Protein AF-0000000076240880 (afdb_homodimer)

Structure (mmCIF, N/CA/C/O backbone):
data_AF-0000000076240880-model_v1
#
loop_
_entity.id
_entity.type
_entity.pdbx_description
1 polymer 'L-dopachrome isomerase'
#
loop_
_atom_site.group_PDB
_atom_site.id
_atom_site.type_symbol
_atom_site.label_atom_id
_atom_site.label_alt_id
_atom_site.label_comp_id
_atom_site.label_asym_id
_atom_site.label_entity_id
_atom_site.label_seq_id
_atom_site.pdbx_PDB_ins_code
_atom_site.Cartn_x
_atom_site.Cartn_y
_atom_site.Cartn_z
_atom_site.occupancy
_atom_site.B_iso_or_equiv
_atom_site.auth_seq_id
_atom_site.auth_comp_id
_atom_site.auth_asym_id
_atom_site.auth_atom_id
_atom_site.pdbx_PDB_model_num
ATOM 1 N N . MET A 1 1 ? -0.9 3.311 -10.828 1 77.75 1 MET A N 1
ATOM 2 C CA . MET A 1 1 ? -2.039 2.521 -10.375 1 77.75 1 MET A CA 1
ATOM 3 C C . MET A 1 1 ? -2.732 1.835 -11.547 1 77.75 1 MET A C 1
ATOM 5 O O . MET A 1 1 ? -2.754 2.367 -12.656 1 77.75 1 MET A O 1
ATOM 9 N N . PRO A 1 2 ? -2.955 0.431 -11.367 1 95.19 2 PRO A N 1
ATOM 10 C CA . PRO A 1 2 ? -3.373 -0.423 -10.258 1 95.19 2 PRO A CA 1
ATOM 11 C C . PRO A 1 2 ? -2.191 -1.038 -9.508 1 95.19 2 PRO A C 1
ATOM 13 O O . PRO A 1 2 ? -1.107 -1.189 -10.078 1 95.19 2 PRO A O 1
ATOM 16 N N . HIS A 1 3 ? -2.373 -1.376 -8.234 1 97.56 3 HIS A N 1
ATOM 17 C CA . HIS A 1 3 ? -1.411 -2.064 -7.383 1 97.56 3 HIS A CA 1
ATOM 18 C C . HIS A 1 3 ? -1.987 -3.369 -6.848 1 97.56 3 HIS A C 1
ATOM 20 O O . HIS A 1 3 ? -2.98 -3.361 -6.113 1 97.56 3 HIS A O 1
ATOM 26 N N . LEU A 1 4 ? -1.378 -4.488 -7.234 1 98.69 4 LEU A N 1
ATOM 27 C CA . LEU A 1 4 ? -1.711 -5.805 -6.691 1 98.69 4 LEU A CA 1
ATOM 28 C C . LEU A 1 4 ? -0.771 -6.176 -5.551 1 98.69 4 LEU A C 1
ATOM 30 O O . LEU A 1 4 ? 0.393 -6.508 -5.785 1 98.69 4 LEU A O 1
ATOM 34 N N . ARG A 1 5 ? -1.307 -6.266 -4.344 1 98.81 5 ARG A N 1
ATOM 35 C CA . ARG A 1 5 ? -0.513 -6.633 -3.178 1 98.81 5 ARG A CA 1
ATOM 36 C C . ARG A 1 5 ? -0.983 -7.961 -2.592 1 98.81 5 ARG A C 1
ATOM 38 O O . ARG A 1 5 ? -2.146 -8.094 -2.207 1 98.81 5 ARG A O 1
ATOM 45 N N . ILE A 1 6 ? -0.068 -8.914 -2.43 1 98.94 6 ILE A N 1
ATOM 46 C CA . ILE A 1 6 ? -0.403 -10.242 -1.923 1 98.94 6 ILE A CA 1
ATOM 47 C C . ILE A 1 6 ? 0.306 -10.484 -0.591 1 98.94 6 ILE A C 1
ATOM 49 O O . ILE A 1 6 ? 1.521 -10.297 -0.487 1 98.94 6 ILE A O 1
ATOM 53 N N . HIS A 1 7 ? -0.45 -10.781 0.412 1 98.88 7 HIS A N 1
ATOM 54 C CA . HIS A 1 7 ? 0.032 -11.328 1.674 1 98.88 7 HIS A CA 1
ATOM 55 C C . HIS A 1 7 ? -0.278 -12.82 1.782 1 98.88 7 HIS A C 1
ATOM 57 O O . HIS A 1 7 ? -1.408 -13.242 1.53 1 98.88 7 HIS A O 1
ATOM 63 N N . THR A 1 8 ? 0.656 -13.641 2.154 1 98.88 8 THR A N 1
ATOM 64 C CA . THR A 1 8 ? 0.383 -15.078 2.211 1 98.88 8 THR A CA 1
ATOM 65 C C . THR A 1 8 ? 1.393 -15.781 3.111 1 98.88 8 THR A C 1
ATOM 67 O O . THR A 1 8 ? 2.443 -15.227 3.434 1 98.88 8 THR A O 1
ATOM 70 N N . ASN A 1 9 ? 1.071 -16.96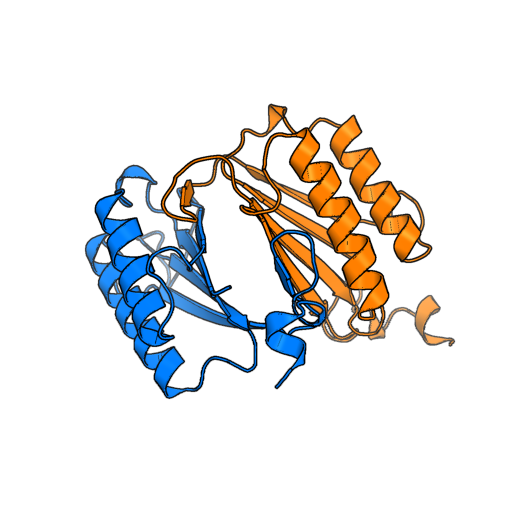9 3.596 1 98.75 9 ASN A N 1
ATOM 71 C CA . ASN A 1 9 ? 1.984 -17.766 4.398 1 98.75 9 ASN A CA 1
ATOM 72 C C . ASN A 1 9 ? 2.818 -18.703 3.527 1 98.75 9 ASN A C 1
ATOM 74 O O . ASN A 1 9 ? 3.611 -19.5 4.043 1 98.75 9 ASN A O 1
ATOM 78 N N . LEU A 1 10 ? 2.658 -18.594 2.207 1 98.75 10 LEU A N 1
ATOM 79 C CA . LEU A 1 10 ? 3.465 -19.375 1.286 1 98.75 10 LEU A CA 1
ATOM 80 C C . LEU A 1 10 ? 4.859 -18.781 1.129 1 98.75 10 LEU A C 1
ATOM 82 O O . LEU A 1 10 ? 5.09 -17.625 1.504 1 98.75 10 LEU A O 1
ATOM 86 N N . THR A 1 11 ? 5.762 -19.562 0.565 1 98.31 11 THR A N 1
ATOM 87 C CA . THR A 1 11 ? 7.129 -19.109 0.343 1 98.31 11 THR A CA 1
ATOM 88 C C . THR A 1 11 ? 7.238 -18.359 -0.985 1 98.31 11 THR A C 1
ATOM 90 O O . THR A 1 11 ? 6.461 -18.609 -1.909 1 98.31 11 THR A O 1
ATOM 93 N N . LYS A 1 12 ? 8.117 -17.469 -1.088 1 97.69 12 LYS A N 1
ATOM 94 C CA . LYS A 1 12 ? 8.258 -16.562 -2.223 1 97.69 12 LYS A CA 1
ATOM 95 C C . LYS A 1 12 ? 8.578 -17.328 -3.502 1 97.69 12 LYS A C 1
ATOM 97 O O . LYS A 1 12 ? 8.227 -16.891 -4.598 1 97.69 12 LYS A O 1
ATOM 102 N N . ASP A 1 13 ? 9.219 -18.531 -3.361 1 97.75 13 ASP A N 1
ATOM 103 C CA . ASP A 1 13 ? 9.688 -19.297 -4.52 1 97.75 13 ASP A CA 1
ATOM 104 C C . ASP A 1 13 ? 8.516 -19.781 -5.363 1 97.75 13 ASP A C 1
ATOM 106 O O . ASP A 1 13 ? 8.68 -20.109 -6.539 1 97.75 13 ASP A O 1
ATOM 110 N N . LEU A 1 14 ? 7.332 -19.844 -4.77 1 98.19 14 LEU A N 1
ATOM 111 C CA . LEU A 1 14 ? 6.152 -20.312 -5.488 1 98.19 14 LEU A CA 1
ATOM 112 C C . LEU A 1 14 ? 5.664 -19.25 -6.473 1 98.19 14 LEU A C 1
ATOM 114 O O . LEU A 1 14 ? 4.914 -19.562 -7.402 1 98.19 14 LEU A O 1
ATOM 118 N N . PHE A 1 15 ? 6.055 -18.016 -6.277 1 98.62 15 PHE A N 1
ATOM 119 C CA . PHE A 1 15 ? 5.664 -16.891 -7.129 1 98.62 15 PHE A CA 1
ATOM 120 C C . PHE A 1 15 ? 6.762 -16.562 -8.141 1 98.62 15 PHE A C 1
ATOM 122 O O . PHE A 1 15 ? 7.469 -15.57 -7.988 1 98.62 15 PHE A O 1
ATOM 129 N N . THR A 1 16 ? 6.785 -17.359 -9.156 1 98.19 16 THR A N 1
ATOM 130 C CA . THR A 1 16 ? 7.824 -17.266 -10.18 1 98.19 16 THR A CA 1
ATOM 131 C C . THR A 1 16 ? 7.652 -15.984 -11 1 98.19 16 THR A C 1
ATOM 133 O O . THR A 1 16 ? 6.605 -15.336 -10.938 1 98.19 16 THR A O 1
ATOM 136 N N . GLU A 1 17 ? 8.648 -15.641 -11.758 1 97.38 17 GLU A N 1
ATOM 137 C CA . GLU A 1 17 ? 8.57 -14.508 -12.68 1 97.38 17 GLU A CA 1
ATOM 138 C C . GLU A 1 17 ? 7.418 -14.672 -13.664 1 97.38 17 GLU A C 1
ATOM 140 O O . GLU A 1 17 ? 6.699 -13.711 -13.953 1 97.38 17 GLU A O 1
ATOM 145 N N . GLU A 1 18 ? 7.262 -15.875 -14.148 1 97.5 18 GLU A N 1
ATOM 146 C CA . GLU A 1 18 ? 6.18 -16.172 -15.078 1 97.5 18 GLU A CA 1
ATOM 147 C C . GLU A 1 18 ? 4.816 -15.938 -14.438 1 97.5 18 GLU A C 1
ATOM 149 O O . GLU A 1 18 ? 3.928 -15.344 -15.047 1 97.5 18 GLU A O 1
ATOM 154 N N . PHE A 1 19 ? 4.66 -16.391 -13.258 1 98.19 19 PHE A N 1
ATOM 155 C CA . PHE A 1 19 ? 3.43 -16.172 -12.508 1 98.19 19 PHE A CA 1
ATOM 156 C C . PHE A 1 19 ? 3.115 -14.68 -12.406 1 98.19 19 PHE A C 1
ATOM 158 O O . PHE A 1 19 ? 2.008 -14.25 -12.734 1 98.19 19 PHE A O 1
ATOM 165 N N . ILE A 1 20 ? 4.129 -13.891 -11.961 1 98.5 20 ILE A N 1
ATOM 166 C CA . ILE A 1 20 ? 3.969 -12.469 -11.688 1 98.5 20 ILE A CA 1
ATOM 167 C C . ILE A 1 20 ? 3.615 -11.734 -12.984 1 98.5 20 ILE A C 1
ATOM 169 O O . ILE A 1 20 ? 2.654 -10.961 -13.016 1 98.5 20 ILE A O 1
ATOM 173 N N . LYS A 1 21 ? 4.32 -12.031 -14.016 1 97.56 21 LYS A N 1
ATOM 174 C CA . LYS A 1 21 ? 4.074 -11.375 -15.297 1 97.56 21 LYS A CA 1
ATOM 175 C C . LYS A 1 21 ? 2.688 -11.727 -15.836 1 97.56 21 LYS A C 1
ATOM 177 O O . LYS A 1 21 ? 1.97 -10.852 -16.328 1 97.56 21 LYS A O 1
ATOM 182 N N . ASN A 1 22 ? 2.316 -12.961 -15.688 1 97.94 22 ASN A N 1
ATOM 183 C CA . ASN A 1 22 ? 1.022 -13.414 -16.188 1 97.94 22 ASN A CA 1
ATOM 184 C C . ASN A 1 22 ? -0.131 -12.719 -15.477 1 97.94 22 ASN A C 1
ATOM 186 O O . ASN A 1 22 ? -1.049 -12.203 -16.125 1 97.94 22 ASN A O 1
ATOM 190 N N . VAL A 1 23 ? -0.067 -12.688 -14.164 1 98.44 23 VAL A N 1
ATOM 191 C CA . VAL A 1 23 ? -1.186 -12.133 -13.406 1 98.44 23 VAL A CA 1
ATOM 192 C C . VAL A 1 23 ? -1.257 -10.625 -13.617 1 98.44 23 VAL A C 1
ATOM 194 O O . VAL A 1 23 ? -2.344 -10.062 -13.781 1 98.44 23 VAL A O 1
ATOM 197 N N . THR A 1 24 ? -0.118 -9.93 -13.648 1 98.25 24 THR A N 1
ATOM 198 C CA . THR A 1 24 ? -0.12 -8.477 -13.805 1 98.25 24 THR A CA 1
ATOM 199 C C . THR A 1 24 ? -0.584 -8.094 -15.211 1 98.25 24 THR A C 1
ATOM 201 O O . THR A 1 24 ? -1.331 -7.125 -15.375 1 98.25 24 THR A O 1
ATOM 204 N N . GLN A 1 25 ? -0.211 -8.883 -16.203 1 97.81 25 GLN A N 1
ATOM 205 C CA . GLN A 1 25 ? -0.634 -8.602 -17.578 1 97.81 25 GLN A CA 1
ATOM 206 C C . GLN A 1 25 ? -2.139 -8.789 -17.734 1 97.81 25 GLN A C 1
ATOM 208 O O . GLN A 1 25 ? -2.805 -7.988 -18.391 1 97.81 25 GLN A O 1
ATOM 213 N N . LYS A 1 26 ? -2.658 -9.82 -17.188 1 98.38 26 LYS A N 1
ATOM 214 C CA . LYS A 1 26 ? -4.094 -10.062 -17.266 1 98.38 26 LYS A CA 1
ATOM 215 C C . LYS A 1 26 ? -4.879 -8.945 -16.594 1 98.38 26 LYS A C 1
ATOM 217 O O . LYS A 1 26 ? -5.895 -8.484 -17.109 1 98.38 26 LYS A O 1
ATOM 222 N N . LEU A 1 27 ? -4.402 -8.516 -15.438 1 97.81 27 LEU A N 1
ATOM 223 C CA . LEU A 1 27 ? -5.078 -7.43 -14.734 1 97.81 27 LEU A CA 1
ATOM 224 C C . LEU A 1 27 ? -5.02 -6.141 -15.539 1 97.81 27 LEU A C 1
ATOM 226 O O . LEU A 1 27 ? -6 -5.395 -15.594 1 97.81 27 LEU A O 1
ATOM 230 N N . ALA A 1 28 ? -3.883 -5.891 -16.172 1 96.75 28 ALA A N 1
ATOM 231 C CA . ALA A 1 28 ? -3.734 -4.699 -17 1 96.75 28 ALA A CA 1
ATOM 232 C C . ALA A 1 28 ? -4.75 -4.695 -18.141 1 96.75 28 ALA A C 1
ATOM 234 O O . ALA A 1 28 ? -5.297 -3.645 -18.484 1 96.75 28 ALA A O 1
ATOM 235 N N . THR A 1 29 ? -4.996 -5.855 -18.672 1 96.81 29 THR A N 1
ATOM 236 C CA . THR A 1 29 ? -5.918 -5.984 -19.797 1 96.81 29 THR A CA 1
ATOM 237 C C . THR A 1 29 ? -7.336 -5.598 -19.375 1 96.81 29 THR A C 1
ATOM 239 O O . THR A 1 29 ? -8.086 -5.023 -20.172 1 96.81 29 THR A O 1
ATOM 242 N N . VAL A 1 30 ? -7.742 -5.883 -18.156 1 96.5 30 VAL A N 1
ATOM 243 C CA . VAL A 1 30 ? -9.078 -5.555 -17.672 1 96.5 30 VAL A CA 1
ATOM 244 C C . VAL A 1 30 ? -9.305 -4.047 -17.766 1 96.5 30 VAL A C 1
ATOM 246 O O . VAL A 1 30 ? -10.398 -3.596 -18.094 1 96.5 30 VAL A O 1
ATOM 249 N N . PHE A 1 31 ? -8.234 -3.301 -17.5 1 93.56 31 PHE A N 1
ATOM 250 C CA . PHE A 1 31 ? -8.344 -1.85 -17.422 1 93.56 31 PHE A CA 1
ATOM 251 C C . PHE A 1 31 ? -7.848 -1.197 -18.703 1 93.56 31 PHE A C 1
ATOM 253 O O . PHE A 1 31 ? -7.719 0.026 -18.781 1 93.56 31 PHE A O 1
ATOM 260 N N . SER A 1 32 ? -7.461 -2.006 -19.734 1 93.81 32 SER A N 1
ATOM 261 C CA . SER A 1 32 ? -6.945 -1.518 -21 1 93.81 32 SER A CA 1
ATOM 262 C C . SER A 1 32 ? -5.676 -0.693 -20.812 1 93.81 32 SER A C 1
ATOM 264 O O . SER A 1 32 ? -5.547 0.4 -21.359 1 93.81 32 SER A O 1
ATOM 266 N N . LEU A 1 33 ? -4.797 -1.174 -19.969 1 93.62 33 LEU A N 1
ATOM 267 C CA . LEU A 1 33 ? -3.518 -0.537 -19.688 1 93.62 33 LEU A CA 1
ATOM 268 C C . LEU A 1 33 ? -2.369 -1.313 -20.312 1 93.62 33 LEU A C 1
ATOM 270 O O . LEU A 1 33 ? -2.529 -2.482 -20.688 1 93.62 33 LEU A O 1
ATOM 274 N N . PRO A 1 34 ? -1.206 -0.606 -20.438 1 94.19 34 PRO A N 1
ATOM 275 C CA . PRO A 1 34 ? -0.029 -1.36 -20.875 1 94.19 34 PRO A CA 1
ATOM 276 C C . PRO A 1 34 ? 0.345 -2.482 -19.922 1 94.19 34 PRO A C 1
ATOM 278 O O . PRO A 1 34 ? 0.057 -2.395 -18.719 1 94.19 34 PRO A O 1
ATOM 281 N N . PRO A 1 35 ? 1 -3.551 -20.422 1 92.12 35 PRO A N 1
ATOM 282 C CA . PRO A 1 35 ? 1.306 -4.73 -19.609 1 92.12 35 PRO A CA 1
ATOM 283 C C . PRO A 1 35 ? 2.182 -4.406 -18.406 1 92.12 35 PRO A C 1
ATOM 285 O O . PRO A 1 35 ? 2.193 -5.156 -17.438 1 92.12 35 PRO A O 1
ATOM 288 N N . PHE A 1 36 ? 2.801 -3.34 -18.359 1 90.31 36 PHE A N 1
ATOM 289 C CA . PHE A 1 36 ? 3.758 -3.039 -17.297 1 90.31 36 PHE A CA 1
ATOM 290 C C . PHE A 1 36 ? 3.172 -2.045 -16.297 1 90.31 36 PHE A C 1
ATOM 292 O O . PHE A 1 36 ? 3.857 -1.608 -15.375 1 90.31 36 PHE A O 1
ATOM 299 N N . ALA A 1 37 ? 1.929 -1.826 -16.375 1 93.69 37 ALA A N 1
ATOM 300 C CA . ALA A 1 37 ? 1.329 -0.715 -15.641 1 93.69 37 ALA A CA 1
ATOM 301 C C . ALA A 1 37 ? 0.98 -1.127 -14.211 1 93.69 37 ALA A C 1
ATOM 303 O O . ALA A 1 37 ? 0.778 -0.273 -13.344 1 93.69 37 ALA A O 1
ATOM 304 N N . VAL A 1 38 ? 0.852 -2.402 -13.93 1 97 38 VAL A N 1
ATOM 305 C CA . VAL A 1 38 ? 0.398 -2.869 -12.625 1 97 38 VAL A CA 1
ATOM 306 C C . VAL A 1 38 ? 1.599 -3.078 -11.703 1 97 38 VAL A C 1
ATOM 308 O O . VAL A 1 38 ? 2.518 -3.832 -12.039 1 97 38 VAL A O 1
ATOM 311 N N . LEU A 1 39 ? 1.607 -2.389 -10.586 1 98.25 39 LEU A N 1
ATOM 312 C CA . LEU A 1 39 ? 2.6 -2.652 -9.547 1 98.25 39 LEU A CA 1
ATOM 313 C C . LEU A 1 39 ? 2.242 -3.906 -8.758 1 98.25 39 LEU A C 1
ATOM 315 O O . LEU A 1 39 ? 1.101 -4.066 -8.32 1 98.25 39 LEU A O 1
ATOM 319 N N . PHE A 1 40 ? 3.166 -4.801 -8.68 1 98.75 40 PHE A N 1
ATOM 320 C CA . PHE A 1 40 ? 3.016 -6.047 -7.938 1 98.75 40 PHE A CA 1
ATOM 321 C C . PHE A 1 40 ? 3.906 -6.047 -6.699 1 98.75 40 PHE A C 1
ATOM 323 O O . PHE A 1 40 ? 5.086 -5.695 -6.777 1 98.75 40 PHE A O 1
ATOM 330 N N . SER A 1 41 ? 3.336 -6.398 -5.57 1 98.81 41 SER A N 1
ATOM 331 C CA . SER A 1 41 ? 4.129 -6.625 -4.367 1 98.81 41 SER A CA 1
ATOM 332 C C . SER A 1 41 ? 3.66 -7.871 -3.623 1 98.81 41 SER A C 1
ATOM 334 O O . SER A 1 41 ? 2.473 -8.203 -3.645 1 98.81 41 SER A O 1
ATOM 336 N N . LEU A 1 42 ? 4.629 -8.523 -2.953 1 98.88 42 LEU A N 1
ATOM 337 C CA . LEU A 1 42 ? 4.367 -9.789 -2.266 1 98.88 42 LEU A CA 1
ATOM 338 C C . LEU A 1 42 ? 5.027 -9.805 -0.89 1 98.88 42 LEU A C 1
ATOM 340 O O . LEU A 1 42 ? 6.238 -9.617 -0.777 1 98.88 42 LEU A O 1
ATOM 344 N N . SER A 1 43 ? 4.246 -9.906 0.116 1 98.75 43 SER A N 1
ATOM 345 C CA . SER A 1 43 ? 4.707 -10.281 1.448 1 98.75 43 SER A CA 1
ATOM 346 C C . SER A 1 43 ? 4.5 -11.773 1.709 1 98.75 43 SER A C 1
ATOM 348 O O . SER A 1 43 ? 3.408 -12.195 2.096 1 98.75 43 SER A O 1
ATOM 350 N N . ALA A 1 44 ? 5.551 -12.531 1.578 1 98.56 44 ALA A N 1
ATOM 351 C CA . ALA A 1 44 ? 5.508 -13.984 1.737 1 98.56 44 ALA A CA 1
ATOM 352 C C . ALA A 1 44 ? 5.883 -14.391 3.16 1 98.56 44 ALA A C 1
ATOM 354 O O . ALA A 1 44 ? 6.277 -13.547 3.969 1 98.56 44 ALA A O 1
ATOM 355 N N . ASN A 1 45 ? 5.676 -15.633 3.475 1 98.44 45 ASN A N 1
ATOM 356 C CA . ASN A 1 45 ? 6.078 -16.25 4.73 1 98.44 45 ASN A CA 1
ATOM 357 C C . ASN A 1 45 ? 5.422 -15.578 5.93 1 98.44 45 ASN A C 1
ATOM 359 O O . ASN A 1 45 ? 6.004 -15.523 7.016 1 98.44 45 ASN A O 1
ATOM 363 N N . GLU A 1 46 ? 4.332 -14.984 5.727 1 98.44 46 GLU A N 1
ATOM 364 C CA . GLU A 1 46 ? 3.557 -14.469 6.848 1 98.44 46 GLU A CA 1
ATOM 365 C C . GLU A 1 46 ? 2.848 -15.594 7.594 1 98.44 46 GLU A C 1
ATOM 367 O O . GLU A 1 46 ? 2.686 -16.688 7.059 1 98.44 46 GLU A O 1
ATOM 372 N N . THR A 1 47 ? 2.447 -15.328 8.812 1 98.69 47 THR A N 1
ATOM 373 C CA . THR A 1 47 ? 1.636 -16.281 9.562 1 98.69 47 THR A CA 1
ATOM 374 C C . THR A 1 47 ? 0.149 -16.016 9.344 1 98.69 47 THR A C 1
ATOM 376 O O . THR A 1 47 ? -0.331 -14.906 9.578 1 98.69 47 THR A O 1
ATOM 379 N N . PHE A 1 48 ? -0.556 -17.016 8.891 1 98.56 48 PHE A N 1
ATOM 380 C CA . PHE A 1 48 ? -1.992 -16.938 8.648 1 98.56 48 PHE A CA 1
ATOM 381 C C . PHE A 1 48 ? -2.74 -18 9.438 1 98.56 48 PHE A C 1
ATOM 383 O O . PHE A 1 48 ? -2.25 -19.125 9.602 1 98.56 48 PHE A O 1
ATOM 390 N N . TYR A 1 49 ? -3.793 -17.562 9.953 1 98.69 49 TYR A N 1
ATOM 391 C CA . TYR A 1 49 ? -4.789 -18.453 10.539 1 98.69 49 TYR A CA 1
ATOM 392 C C . TYR A 1 49 ? -6.188 -18.125 10.039 1 98.69 49 TYR A C 1
ATOM 394 O O . TYR A 1 49 ? -6.652 -16.984 10.195 1 98.69 49 TYR A O 1
ATOM 402 N N . TYR A 1 50 ? -6.816 -19.109 9.367 1 97.88 50 TYR A N 1
ATOM 403 C CA . TYR A 1 50 ? -8.117 -18.891 8.75 1 97.88 50 TYR A CA 1
ATOM 404 C C . TYR A 1 50 ? -8.922 -20.188 8.688 1 97.88 50 TYR A C 1
ATOM 406 O O . TYR A 1 50 ? -8.375 -21.234 8.352 1 97.88 50 TYR A O 1
ATOM 414 N N . VAL A 1 51 ? -10.234 -20.031 9.055 1 96 51 VAL A N 1
ATOM 415 C CA . VAL A 1 51 ? -11.141 -21.172 9.047 1 96 51 VAL A CA 1
ATOM 416 C C . VAL A 1 51 ? -10.508 -22.344 9.797 1 96 51 VAL A C 1
ATOM 418 O O . VAL A 1 51 ? -10.359 -23.438 9.242 1 96 51 VAL A O 1
ATOM 421 N N . ASP A 1 52 ? -9.945 -22.016 11.016 1 96.94 52 ASP A N 1
ATOM 422 C CA . ASP A 1 52 ? -9.43 -22.938 12.023 1 96.94 52 ASP A CA 1
ATOM 423 C C . ASP A 1 52 ? -8.219 -23.703 11.508 1 96.94 52 ASP A C 1
ATOM 425 O O . ASP A 1 52 ? -8.086 -24.906 11.766 1 96.94 52 ASP A O 1
ATOM 429 N N . SER A 1 53 ? -7.387 -23.125 10.695 1 98.06 53 SER A N 1
ATOM 430 C CA . SER A 1 53 ? -6.23 -23.828 10.148 1 98.06 53 SER A CA 1
ATOM 431 C C . SER A 1 53 ? -5.117 -22.859 9.773 1 98.06 53 SER A C 1
ATOM 433 O O . SER A 1 53 ? -5.379 -21.688 9.469 1 98.06 53 SER A O 1
ATOM 435 N N . PHE A 1 54 ? -3.889 -23.438 9.727 1 98.44 54 PHE A N 1
ATOM 436 C CA . PHE A 1 54 ? -2.707 -22.719 9.281 1 98.44 54 PHE A CA 1
ATOM 437 C C . PHE A 1 54 ? -2.352 -23.078 7.848 1 98.44 54 PHE A C 1
ATOM 439 O O . PHE A 1 54 ? -1.275 -22.719 7.359 1 98.44 54 PHE A O 1
ATOM 446 N N . ASP A 1 55 ? -3.262 -23.719 7.121 1 98.62 55 ASP A N 1
ATOM 447 C CA . ASP A 1 55 ? -3.066 -24.125 5.727 1 98.62 55 ASP A CA 1
ATOM 448 C C . ASP A 1 55 ? -2.867 -22.906 4.832 1 98.62 55 ASP A C 1
ATOM 450 O O . ASP A 1 55 ? -3.08 -21.766 5.266 1 98.62 55 ASP A O 1
ATOM 454 N N . PRO A 1 56 ? -2.484 -23.047 3.617 1 98.75 56 PRO A N 1
ATOM 455 C CA . PRO A 1 56 ? -2.229 -21.922 2.713 1 98.75 56 PRO A CA 1
ATOM 456 C C . PRO A 1 56 ? -3.414 -20.969 2.611 1 98.75 56 PRO A C 1
ATOM 458 O O . PRO A 1 56 ? -4.555 -21.406 2.438 1 98.75 56 PRO A O 1
ATOM 461 N N . ALA A 1 57 ? -3.152 -19.75 2.771 1 98.94 57 ALA A N 1
ATOM 462 C CA . ALA A 1 57 ? -4.156 -18.688 2.727 1 98.94 57 ALA A CA 1
ATOM 463 C C . ALA A 1 57 ? -3.553 -17.375 2.203 1 98.94 57 ALA A C 1
ATOM 465 O O . ALA A 1 57 ? -2.33 -17.25 2.105 1 98.94 57 ALA A O 1
ATOM 466 N N . ALA A 1 58 ? -4.375 -16.469 1.8 1 98.88 58 ALA A N 1
ATOM 467 C CA . ALA A 1 58 ? -3.879 -15.195 1.284 1 98.88 58 ALA A CA 1
ATOM 468 C C . ALA A 1 58 ? -4.875 -14.07 1.548 1 98.88 58 ALA A C 1
ATOM 470 O O . ALA A 1 58 ? -6.09 -14.297 1.544 1 98.88 58 ALA A O 1
ATOM 471 N N . PHE A 1 59 ? -4.395 -12.953 1.865 1 98.94 59 PHE A N 1
ATOM 472 C CA . PHE A 1 59 ? -5.105 -11.68 1.823 1 98.94 59 PHE A CA 1
ATOM 473 C C . PHE A 1 59 ? -4.535 -10.781 0.735 1 98.94 59 PHE A C 1
ATOM 475 O O . PHE A 1 59 ? -3.324 -10.57 0.668 1 98.94 59 PHE A O 1
ATOM 482 N N . ILE A 1 60 ? -5.438 -10.328 -0.101 1 98.88 60 ILE A N 1
ATOM 483 C CA . ILE A 1 60 ? -5 -9.609 -1.294 1 98.88 60 ILE A CA 1
ATOM 484 C C . ILE A 1 60 ? -5.699 -8.25 -1.365 1 98.88 60 ILE A C 1
ATOM 486 O O . ILE A 1 60 ? -6.898 -8.148 -1.103 1 98.88 60 ILE A O 1
ATOM 490 N N . VAL A 1 61 ? -4.883 -7.262 -1.641 1 98.56 61 VAL A N 1
ATOM 491 C CA . VAL A 1 61 ? -5.426 -5.926 -1.859 1 98.56 61 VAL A CA 1
ATOM 492 C C . VAL A 1 61 ? -5.16 -5.488 -3.299 1 98.56 61 VAL A C 1
ATOM 494 O O . VAL A 1 61 ? -4.023 -5.547 -3.771 1 98.56 61 VAL A O 1
ATOM 497 N N . LEU A 1 62 ? -6.188 -5.141 -4.004 1 98.06 62 LEU A N 1
ATOM 498 C CA . LEU A 1 62 ? -6.062 -4.488 -5.301 1 98.06 62 LEU A CA 1
ATOM 499 C C . LEU A 1 62 ? -6.449 -3.018 -5.211 1 98.06 62 LEU A C 1
ATOM 501 O O . LEU A 1 62 ? -7.629 -2.691 -5.059 1 98.06 62 LEU A O 1
ATOM 505 N N . GLY A 1 63 ? -5.402 -2.186 -5.242 1 96.88 63 GLY A N 1
ATOM 506 C CA . GLY A 1 63 ? -5.605 -0.745 -5.211 1 96.88 63 GLY 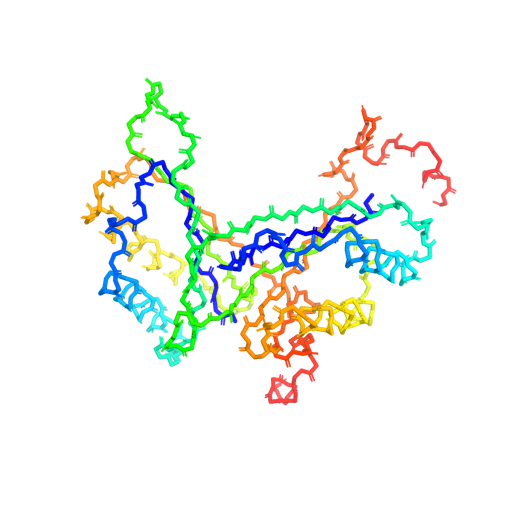A CA 1
ATOM 507 C C . GLY A 1 63 ? -5.777 -0.136 -6.59 1 96.88 63 GLY A C 1
ATOM 508 O O . GLY A 1 63 ? -5.105 -0.537 -7.539 1 96.88 63 GLY A O 1
ATOM 509 N N . ASN A 1 64 ? -6.691 0.801 -6.641 1 95.06 64 ASN A N 1
ATOM 510 C CA . ASN A 1 64 ? -6.934 1.501 -7.898 1 95.06 64 ASN A CA 1
ATOM 511 C C . ASN A 1 64 ? -7.5 2.898 -7.66 1 95.06 64 ASN A C 1
ATOM 513 O O . ASN A 1 64 ? -7.914 3.223 -6.547 1 95.06 64 ASN A O 1
ATOM 517 N N . LEU A 1 65 ? -7.477 3.65 -8.75 1 93.19 65 LEU A N 1
ATOM 518 C CA . LEU A 1 65 ? -8.188 4.926 -8.719 1 93.19 65 LEU A CA 1
ATOM 519 C C . LEU A 1 65 ? -9.695 4.707 -8.641 1 93.19 65 LEU A C 1
ATOM 521 O O . LEU A 1 65 ? -10.227 3.801 -9.281 1 93.19 65 LEU A O 1
ATOM 525 N N . ALA A 1 66 ? -10.344 5.594 -7.895 1 88.31 66 ALA A N 1
ATOM 526 C CA . ALA A 1 66 ? -11.766 5.434 -7.602 1 88.31 66 ALA A CA 1
ATOM 527 C C . ALA A 1 66 ? -12.602 5.547 -8.875 1 88.31 66 ALA A C 1
ATOM 529 O O . ALA A 1 66 ? -13.688 4.965 -8.961 1 88.31 66 ALA A O 1
ATOM 530 N N . ASP A 1 67 ? -12.227 6.207 -9.844 1 83.38 67 ASP A N 1
ATOM 531 C CA . ASP A 1 67 ? -13.031 6.41 -11.047 1 83.38 67 ASP A CA 1
ATOM 532 C C . ASP A 1 67 ? -12.82 5.273 -12.047 1 83.38 67 ASP A C 1
ATOM 534 O O . ASP A 1 67 ? -13.5 5.207 -13.07 1 83.38 67 ASP A O 1
ATOM 538 N N . ALA A 1 68 ? -11.969 4.402 -11.734 1 75.75 68 ALA A N 1
ATOM 539 C CA . ALA A 1 68 ? -11.594 3.408 -12.742 1 75.75 68 ALA A CA 1
ATOM 540 C C . ALA A 1 68 ? -12.539 2.215 -12.711 1 75.75 68 ALA A C 1
ATOM 542 O O . ALA A 1 68 ? -13.289 1.989 -13.672 1 75.75 68 ALA A O 1
ATOM 543 N N . PRO A 1 69 ? -12.578 1.417 -11.609 1 78.19 69 PRO A N 1
ATOM 544 C CA . PRO A 1 69 ? -13.266 0.134 -11.766 1 78.19 69 PRO A CA 1
ATOM 545 C C . PRO A 1 69 ? -14.766 0.231 -11.492 1 78.19 69 PRO A C 1
ATOM 547 O O . PRO A 1 69 ? -15.188 0.98 -10.609 1 78.19 69 PRO A O 1
ATOM 550 N N . ASP A 1 70 ? -15.453 -0.452 -12.25 1 85.69 70 ASP A N 1
ATOM 551 C CA . ASP A 1 70 ? -16.828 -0.742 -11.859 1 85.69 70 ASP A CA 1
ATOM 552 C C . ASP A 1 70 ? -16.953 -2.148 -11.273 1 85.69 70 ASP A C 1
ATOM 554 O O . ASP A 1 70 ? -15.945 -2.84 -11.094 1 85.69 70 ASP A O 1
ATOM 558 N N . GLU A 1 71 ? -18.109 -2.516 -10.93 1 92.31 71 GLU A N 1
ATOM 559 C CA . GLU A 1 71 ? -18.359 -3.811 -10.305 1 92.31 71 GLU A CA 1
ATOM 560 C C . GLU A 1 71 ? -17.953 -4.953 -11.227 1 92.31 71 GLU A C 1
ATOM 562 O O . GLU A 1 71 ? -17.375 -5.949 -10.766 1 92.31 71 GLU A O 1
ATOM 567 N N . GLU A 1 72 ? -18.234 -4.781 -12.453 1 94.38 72 GLU A N 1
ATOM 568 C CA . GLU A 1 72 ? -17.891 -5.82 -13.414 1 94.38 72 GLU A CA 1
ATOM 569 C C . GLU A 1 72 ? -16.375 -5.969 -13.547 1 94.38 72 GLU A C 1
ATOM 571 O O . GLU A 1 72 ? -15.859 -7.086 -13.602 1 94.38 72 GLU A O 1
ATOM 576 N N . GLN A 1 73 ? -15.688 -4.914 -13.609 1 94.94 73 GLN A N 1
ATOM 577 C CA . GLN A 1 73 ? -14.227 -4.953 -13.68 1 94.94 73 GLN A CA 1
ATOM 578 C C . GLN A 1 73 ? -13.641 -5.586 -12.422 1 94.94 73 GLN A C 1
ATOM 580 O O . GLN A 1 73 ? -12.719 -6.402 -12.508 1 94.94 73 GLN A O 1
ATOM 585 N N . ASN A 1 74 ? -14.227 -5.254 -11.234 1 96.12 74 ASN A N 1
ATOM 586 C CA . ASN A 1 74 ? -13.766 -5.871 -9.992 1 96.12 74 ASN A CA 1
ATOM 587 C C . ASN A 1 74 ? -13.992 -7.379 -10 1 96.12 74 ASN A C 1
ATOM 589 O O . ASN A 1 74 ? -13.148 -8.141 -9.531 1 96.12 74 ASN A O 1
ATOM 593 N N . GLN A 1 75 ? -15.094 -7.773 -10.523 1 97.88 75 GLN A N 1
ATOM 594 C CA . GLN A 1 75 ? -15.383 -9.203 -10.617 1 97.88 75 GLN A CA 1
ATOM 595 C C . GLN A 1 75 ? -14.383 -9.914 -11.516 1 97.88 75 GLN A C 1
ATOM 597 O O . GLN A 1 75 ? -13.898 -11 -11.18 1 97.88 75 GLN A O 1
ATOM 602 N N . GLN A 1 76 ? -14.102 -9.312 -12.625 1 98 76 GLN A N 1
ATOM 603 C CA . GLN A 1 76 ? -13.117 -9.883 -13.531 1 98 76 GLN A CA 1
ATOM 604 C C . GLN A 1 76 ? -11.742 -9.984 -12.867 1 98 76 GLN A C 1
ATOM 606 O O . GLN A 1 76 ? -11.062 -11 -12.992 1 98 76 GLN A O 1
ATOM 611 N N . CYS A 1 77 ? -11.336 -8.945 -12.164 1 98.31 77 CYS A N 1
ATOM 612 C CA . CYS A 1 77 ? -10.062 -8.953 -11.445 1 98.31 77 CYS A CA 1
ATOM 613 C C . CYS A 1 77 ? -10.031 -10.07 -10.414 1 98.31 77 CYS A C 1
ATOM 615 O O . CYS A 1 77 ? -9.039 -10.789 -10.297 1 98.31 77 CYS A O 1
ATOM 617 N N . ALA A 1 78 ? -11.125 -10.211 -9.688 1 98.5 78 ALA A N 1
ATOM 618 C CA . ALA A 1 78 ? -11.211 -11.25 -8.672 1 98.5 78 ALA A CA 1
ATOM 619 C C . ALA A 1 78 ? -11.016 -12.633 -9.289 1 98.5 78 ALA A C 1
ATOM 621 O O . ALA A 1 78 ? -10.266 -13.453 -8.75 1 98.5 78 ALA A O 1
ATOM 622 N N . GLU A 1 79 ? -11.609 -12.867 -10.352 1 98.69 79 GLU A N 1
ATOM 623 C CA . GLU A 1 79 ? -11.5 -14.164 -11.016 1 98.69 79 GLU A CA 1
ATOM 624 C C . GLU A 1 79 ? -10.055 -14.453 -11.438 1 98.69 79 GLU A C 1
ATOM 626 O O . GLU A 1 79 ? -9.562 -15.57 -11.258 1 98.69 79 GLU A O 1
ATOM 631 N N . ILE A 1 80 ? -9.453 -13.461 -12.008 1 98.69 80 ILE A N 1
ATOM 632 C CA . ILE A 1 80 ? -8.062 -13.586 -12.422 1 98.69 80 ILE A CA 1
ATOM 633 C C . ILE A 1 80 ? -7.191 -13.922 -11.211 1 98.69 80 ILE A C 1
ATOM 635 O O . ILE A 1 80 ? -6.355 -14.828 -11.281 1 98.69 80 ILE A O 1
ATOM 639 N N . ILE A 1 81 ? -7.406 -13.266 -10.07 1 98.81 81 ILE A N 1
ATOM 640 C CA . ILE A 1 81 ? -6.586 -13.422 -8.867 1 98.81 81 ILE A CA 1
ATOM 641 C C . ILE A 1 81 ? -6.844 -14.789 -8.242 1 98.81 81 ILE A C 1
ATOM 643 O O . ILE A 1 81 ? -5.902 -15.5 -7.879 1 98.81 81 ILE A O 1
ATOM 647 N N . PHE A 1 82 ? -8.125 -15.164 -8.164 1 98.81 82 PHE A N 1
ATOM 648 C CA . PHE A 1 82 ? -8.461 -16.469 -7.613 1 98.81 82 PHE A CA 1
ATOM 649 C C . PHE A 1 82 ? -7.812 -17.578 -8.422 1 98.81 82 PHE A C 1
ATOM 651 O O . PHE A 1 82 ? -7.238 -18.516 -7.859 1 98.81 82 PHE A O 1
ATOM 658 N N . 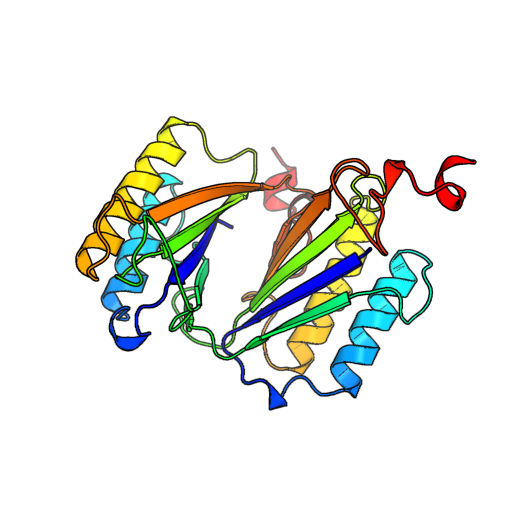GLU A 1 83 ? -7.922 -17.453 -9.703 1 98.62 83 GLU A N 1
ATOM 659 C CA . GLU A 1 83 ? -7.32 -18.453 -10.57 1 98.62 83 GLU A CA 1
ATOM 660 C C . GLU A 1 83 ? -5.805 -18.5 -10.398 1 98.62 83 GLU A C 1
ATOM 662 O O . GLU A 1 83 ? -5.215 -19.594 -10.328 1 98.62 83 GLU A O 1
ATOM 667 N N . ALA A 1 84 ? -5.172 -17.406 -10.406 1 98.75 84 ALA A N 1
ATOM 668 C CA . ALA A 1 84 ? -3.723 -17.328 -10.234 1 98.75 84 ALA A CA 1
ATOM 669 C C . ALA A 1 84 ? -3.289 -17.969 -8.922 1 98.75 84 ALA A C 1
ATOM 671 O O . ALA A 1 84 ? -2.328 -18.734 -8.883 1 98.75 84 ALA A O 1
ATOM 672 N N . MET A 1 85 ? -3.998 -17.656 -7.832 1 98.81 85 MET A N 1
ATOM 673 C CA . MET A 1 85 ? -3.629 -18.141 -6.508 1 98.81 85 MET A CA 1
ATOM 674 C C . MET A 1 85 ? -3.84 -19.656 -6.414 1 98.81 85 MET A C 1
ATOM 676 O O . MET A 1 85 ? -3.092 -20.344 -5.723 1 98.81 85 MET A O 1
ATOM 680 N N . LYS A 1 86 ? -4.797 -20.125 -7.109 1 98.31 86 LYS A N 1
ATOM 681 C CA . LYS A 1 86 ? -4.996 -21.578 -7.184 1 98.31 86 LYS A CA 1
ATOM 682 C C . LYS A 1 86 ? -3.754 -22.266 -7.734 1 98.31 86 LYS A C 1
ATOM 684 O O . LYS A 1 86 ? -3.389 -23.359 -7.277 1 98.31 86 LYS A O 1
ATOM 689 N N . GLU A 1 87 ? -3.145 -21.656 -8.648 1 97.88 87 GLU A N 1
ATOM 690 C CA . GLU A 1 87 ? -1.955 -22.219 -9.289 1 97.88 87 GLU A CA 1
ATOM 691 C C . GLU A 1 87 ? -0.822 -22.391 -8.281 1 97.88 87 GLU A C 1
ATOM 693 O O . GLU A 1 87 ? 0.034 -23.266 -8.453 1 97.88 87 GLU A O 1
ATOM 698 N N . VAL A 1 88 ? -0.844 -21.609 -7.258 1 98.31 88 VAL A N 1
ATOM 699 C CA . VAL A 1 88 ? 0.246 -21.688 -6.289 1 98.31 88 VAL A CA 1
ATOM 700 C C . VAL A 1 88 ? -0.236 -22.406 -5.031 1 98.31 88 VAL A C 1
ATOM 702 O O . VAL A 1 88 ? 0.456 -22.406 -4.008 1 98.31 88 VAL A O 1
ATOM 705 N N . GLY A 1 89 ? -1.421 -22.906 -5.039 1 98.38 89 GLY A N 1
ATOM 706 C CA . GLY A 1 89 ? -1.832 -23.844 -4.012 1 98.38 89 GLY A CA 1
ATOM 707 C C . GLY A 1 89 ? -2.73 -23.234 -2.959 1 98.38 89 GLY A C 1
ATOM 708 O O . GLY A 1 89 ? -2.902 -23.797 -1.875 1 98.38 89 GLY A O 1
ATOM 709 N N . VAL A 1 90 ? -3.289 -22.078 -3.201 1 98.81 90 VAL A N 1
ATOM 710 C CA . VAL A 1 90 ? -4.234 -21.516 -2.25 1 98.81 90 VAL A CA 1
ATOM 711 C C . VAL A 1 90 ? -5.664 -21.719 -2.752 1 98.81 90 VAL A C 1
ATOM 713 O O . VAL A 1 90 ? -6.059 -21.156 -3.771 1 98.81 90 VAL A O 1
ATOM 716 N N . PRO A 1 91 ? -6.43 -22.422 -2.051 1 98.19 91 PRO A N 1
ATOM 717 C CA . PRO A 1 91 ? -7.809 -22.625 -2.502 1 98.19 91 PRO A CA 1
ATOM 718 C C . PRO A 1 91 ? -8.656 -21.359 -2.365 1 98.19 91 PRO A C 1
ATOM 720 O O . PRO A 1 91 ? -8.398 -20.531 -1.49 1 98.19 91 PRO A O 1
ATOM 723 N N . GLN A 1 92 ? -9.703 -21.25 -3.182 1 97.75 92 GLN A N 1
ATOM 724 C CA . GLN A 1 92 ? -10.484 -20.016 -3.295 1 97.75 92 GLN A CA 1
ATOM 725 C C . GLN A 1 92 ? -11.164 -19.672 -1.969 1 97.75 92 GLN A C 1
ATOM 727 O O . GLN A 1 92 ? -11.344 -18.5 -1.646 1 97.75 92 GLN A O 1
ATOM 732 N N . ASN A 1 93 ? -11.516 -20.672 -1.191 1 97.94 93 ASN A N 1
ATOM 733 C CA . ASN A 1 93 ? -12.234 -20.438 0.056 1 97.94 93 ASN A CA 1
ATOM 734 C C . ASN A 1 93 ? -11.289 -19.984 1.166 1 97.94 93 ASN A C 1
ATOM 736 O O . ASN A 1 93 ? -11.695 -19.859 2.32 1 97.94 93 ASN A O 1
ATOM 740 N N . ARG A 1 94 ? -10.039 -19.797 0.857 1 98.56 94 ARG A N 1
ATOM 741 C CA . ARG A 1 94 ? -9.055 -19.344 1.834 1 98.56 94 ARG A CA 1
ATOM 742 C C . ARG A 1 94 ? -8.391 -18.047 1.38 1 98.56 94 ARG A C 1
ATOM 744 O O . ARG A 1 94 ? -7.285 -17.719 1.821 1 98.56 94 ARG A O 1
ATOM 751 N N . ILE A 1 95 ? -9.016 -17.328 0.418 1 98.81 95 ILE A N 1
ATOM 752 C CA . ILE A 1 95 ? -8.539 -16.062 -0.125 1 98.81 95 ILE A CA 1
ATOM 753 C C . ILE A 1 95 ? -9.555 -14.953 0.171 1 98.81 95 ILE A C 1
ATOM 755 O O . ILE A 1 95 ? -10.75 -15.125 -0.077 1 98.81 95 ILE A O 1
ATOM 759 N N . ASP A 1 96 ? -9.195 -13.898 0.735 1 98.62 96 ASP A N 1
ATOM 760 C CA . ASP A 1 96 ? -9.977 -12.664 0.788 1 98.62 96 ASP A CA 1
ATOM 761 C C . ASP A 1 96 ? -9.312 -11.562 -0.035 1 98.62 96 ASP A C 1
ATOM 763 O O . ASP A 1 96 ? -8.094 -11.406 0.001 1 98.62 96 ASP A O 1
ATOM 767 N N . ILE A 1 97 ? -10.094 -10.859 -0.792 1 98.62 97 ILE A N 1
ATOM 768 C CA . ILE A 1 97 ? -9.617 -9.75 -1.604 1 98.62 97 ILE A CA 1
ATOM 769 C C . ILE A 1 97 ? -10.305 -8.453 -1.165 1 98.62 97 ILE A C 1
ATOM 771 O O . ILE A 1 97 ? -11.523 -8.43 -0.967 1 98.62 97 ILE A O 1
ATOM 775 N N . ALA A 1 98 ? -9.617 -7.453 -0.937 1 97.88 98 ALA A N 1
ATOM 776 C CA . ALA A 1 98 ? -10.141 -6.102 -0.751 1 97.88 98 ALA A CA 1
ATOM 777 C C . ALA A 1 98 ? -9.789 -5.207 -1.935 1 97.88 98 ALA A C 1
ATOM 779 O O . ALA A 1 98 ? -8.633 -5.164 -2.365 1 97.88 98 ALA A O 1
ATOM 780 N N . PHE A 1 99 ? -10.781 -4.566 -2.504 1 97.06 99 PHE A N 1
ATOM 781 C CA . PHE A 1 99 ? -10.562 -3.541 -3.516 1 97.06 99 PHE A CA 1
ATOM 782 C C . PHE A 1 99 ? -10.484 -2.158 -2.879 1 97.06 99 PHE A C 1
ATOM 784 O O . PHE A 1 99 ? -11.477 -1.659 -2.348 1 97.06 99 PHE A O 1
ATOM 791 N N . ASN A 1 100 ? -9.336 -1.562 -2.883 1 95.56 100 ASN A N 1
ATOM 792 C CA . ASN A 1 100 ? -9.133 -0.231 -2.318 1 95.56 100 ASN A CA 1
ATOM 793 C C . ASN A 1 100 ? -9.133 0.843 -3.402 1 95.56 100 ASN A C 1
ATOM 795 O O . ASN A 1 100 ? -8.266 0.855 -4.273 1 95.56 100 ASN A O 1
ATOM 799 N N . LEU A 1 101 ? -10.055 1.719 -3.279 1 94.06 101 LEU A N 1
ATOM 800 C CA . LEU A 1 101 ? -10.219 2.756 -4.293 1 94.06 101 LEU A CA 1
ATOM 801 C C . LEU A 1 101 ? -9.82 4.121 -3.742 1 94.06 101 LEU A C 1
ATOM 803 O O . LEU A 1 101 ? -10.312 4.539 -2.689 1 94.06 101 LEU A O 1
ATOM 807 N N . TYR A 1 102 ? -8.969 4.805 -4.48 1 93.44 102 TYR A N 1
ATOM 808 C CA . TYR A 1 102 ? -8.406 6.074 -4.02 1 93.44 102 TYR A CA 1
ATOM 809 C C . TYR A 1 102 ? -8.844 7.223 -4.918 1 93.44 102 TYR A C 1
ATOM 811 O O . TYR A 1 102 ? -8.766 7.121 -6.145 1 93.44 102 TYR A O 1
ATOM 819 N N . PRO A 1 103 ? -9.328 8.359 -4.285 1 93 103 PRO A N 1
ATOM 820 C CA . PRO A 1 103 ? -9.477 9.562 -5.102 1 93 103 PRO A CA 1
ATOM 821 C C . PRO A 1 103 ? -8.172 9.992 -5.77 1 93 103 PRO A C 1
ATOM 823 O O . PRO A 1 103 ? -7.09 9.75 -5.223 1 93 103 PRO A O 1
ATOM 826 N N . LYS A 1 104 ? -8.258 10.648 -6.875 1 92.94 104 LYS A N 1
ATOM 827 C CA . LYS A 1 104 ? -7.094 11.094 -7.641 1 92.94 104 LYS A CA 1
ATOM 828 C C . LYS A 1 104 ? -6.203 12.008 -6.809 1 92.94 104 LYS A C 1
ATOM 830 O O . LYS A 1 104 ? -4.992 12.086 -7.035 1 92.94 104 LYS A O 1
ATOM 835 N N . THR A 1 105 ? -6.797 12.727 -5.801 1 93.5 105 THR A N 1
ATOM 836 C CA . THR A 1 105 ? -6.051 13.633 -4.934 1 93.5 105 THR A CA 1
ATOM 837 C C . THR A 1 105 ? -5.281 12.859 -3.871 1 93.5 105 THR A C 1
ATOM 839 O O . THR A 1 105 ? -4.48 13.43 -3.133 1 93.5 105 THR A O 1
ATOM 842 N N . CYS A 1 106 ? -5.496 11.469 -3.832 1 95.69 106 CYS A N 1
ATOM 843 C CA . CYS A 1 106 ? -4.93 10.664 -2.754 1 95.69 106 CYS A CA 1
ATOM 844 C C . CYS A 1 106 ? -4 9.594 -3.305 1 95.69 106 CYS A C 1
ATOM 846 O O . CYS A 1 106 ? -3.766 8.57 -2.652 1 95.69 106 CYS A O 1
ATOM 848 N N . VAL A 1 107 ? -3.551 9.836 -4.508 1 95.94 107 VAL A N 1
ATOM 849 C CA . VAL A 1 107 ? -2.574 8.953 -5.137 1 95.94 107 VAL A CA 1
ATOM 850 C C . VAL A 1 107 ? -1.435 9.781 -5.727 1 95.94 107 VAL A C 1
ATOM 852 O O . VAL A 1 107 ? -1.671 10.82 -6.348 1 95.94 107 VAL A O 1
ATOM 855 N N . ALA A 1 108 ? -0.26 9.328 -5.453 1 97 108 ALA A N 1
ATOM 856 C CA . ALA A 1 108 ? 0.882 9.969 -6.102 1 97 108 ALA A CA 1
ATOM 857 C C . ALA A 1 108 ? 1.739 8.938 -6.836 1 97 108 ALA A C 1
ATOM 859 O O . ALA A 1 108 ? 1.913 7.812 -6.363 1 97 108 ALA A O 1
ATOM 860 N N . MET A 1 109 ? 2.215 9.273 -7.973 1 94.56 109 MET A N 1
ATOM 861 C CA . MET A 1 109 ? 3.092 8.469 -8.812 1 94.56 109 MET A CA 1
ATOM 862 C C . MET A 1 109 ? 4.055 9.344 -9.609 1 94.56 109 MET A C 1
ATOM 864 O O . MET A 1 109 ? 3.715 10.469 -9.969 1 94.56 109 MET A O 1
ATOM 868 N N . ASP A 1 110 ? 5.172 8.766 -9.711 1 93.31 110 ASP A N 1
ATOM 869 C CA . ASP A 1 110 ? 6.191 9.445 -10.508 1 93.31 110 ASP A CA 1
ATOM 870 C C . ASP A 1 110 ? 6.363 10.898 -10.062 1 93.31 110 ASP A C 1
ATOM 872 O O . ASP A 1 110 ? 6.367 11.812 -10.883 1 93.31 110 ASP A O 1
ATOM 876 N N . GLY A 1 111 ? 6.277 11.148 -8.797 1 93.31 111 GLY A N 1
ATOM 877 C CA . GLY A 1 111 ? 6.707 12.406 -8.203 1 93.31 111 GLY A CA 1
ATOM 878 C C . GLY A 1 111 ? 5.559 13.359 -7.934 1 93.31 111 GLY A C 1
ATOM 879 O O . GLY A 1 111 ? 5.762 14.438 -7.367 1 93.31 111 GLY A O 1
ATOM 880 N N . LYS A 1 112 ? 4.34 12.977 -8.352 1 94.62 112 LYS A N 1
ATOM 881 C CA . LYS A 1 112 ? 3.24 13.93 -8.242 1 94.62 112 LYS A CA 1
ATOM 882 C C . LYS A 1 112 ? 1.943 13.234 -7.84 1 94.62 112 LYS A C 1
ATOM 884 O O . LYS A 1 112 ? 1.729 12.07 -8.18 1 94.62 112 LYS A O 1
ATOM 889 N N . VAL A 1 113 ? 1.147 14 -7.176 1 95.81 113 VAL A N 1
ATOM 890 C CA . VAL A 1 113 ? -0.228 13.562 -6.953 1 95.81 113 VAL A CA 1
ATOM 891 C C . VAL A 1 113 ? -0.961 13.461 -8.289 1 95.81 113 VAL A C 1
ATOM 893 O O . VAL A 1 113 ? -0.809 14.328 -9.156 1 95.81 113 VAL A O 1
ATOM 896 N N . PHE A 1 114 ? -1.734 12.508 -8.383 1 93.62 114 PHE A N 1
ATOM 897 C CA . PHE A 1 114 ? -2.301 12.133 -9.672 1 93.62 114 PHE A CA 1
ATOM 898 C C . PHE A 1 114 ? -3.174 13.25 -10.227 1 93.62 114 PHE A C 1
ATOM 900 O O . PHE A 1 114 ? -3.18 13.508 -11.43 1 93.62 114 PHE A O 1
ATOM 907 N N . SER A 1 115 ? -3.893 13.961 -9.398 1 91.25 115 SER A N 1
ATOM 908 C CA . SER A 1 115 ? -4.797 15.016 -9.828 1 91.25 115 SER A CA 1
ATOM 909 C C . SER A 1 115 ? -4.027 16.172 -10.461 1 91.25 115 SER A C 1
ATOM 911 O O . SER A 1 115 ? -4.617 17.016 -11.141 1 91.25 115 SER A O 1
ATOM 913 N N . LYS A 1 116 ? -2.791 16.25 -10.344 1 89.31 116 LYS A N 1
ATOM 914 C CA . LYS A 1 116 ? -1.966 17.344 -10.852 1 89.31 116 LYS A CA 1
ATOM 915 C C . LYS A 1 116 ? -1.253 16.938 -12.141 1 89.31 116 LYS A C 1
ATOM 917 O O . LYS A 1 116 ? -0.511 17.734 -12.719 1 89.31 116 LYS A O 1
ATOM 922 N N . TRP A 1 117 ? -1.464 15.711 -12.492 1 83.38 117 TRP A N 1
ATOM 923 C CA . TRP A 1 117 ? -0.887 15.25 -13.75 1 83.38 117 TRP A CA 1
ATOM 924 C C . TRP A 1 117 ? -1.631 15.852 -14.945 1 83.38 117 TRP A C 1
ATOM 926 O O . TRP A 1 117 ? -2.857 15.984 -14.914 1 83.38 117 TRP A O 1
ATOM 936 N N . LYS A 1 118 ? -0.874 16.703 -15.797 1 66.31 118 LYS A N 1
ATOM 937 C CA . LYS A 1 118 ? -1.421 17.406 -16.953 1 66.31 118 LYS A CA 1
ATOM 938 C C . LYS A 1 118 ? -2.266 16.484 -17.812 1 66.31 118 LYS A C 1
ATOM 940 O O . LYS A 1 118 ? -3.287 16.906 -18.375 1 66.31 118 LYS A O 1
ATOM 945 N N . ARG A 1 119 ? -1.697 15.414 -18.219 1 53 119 ARG A N 1
ATOM 946 C CA . ARG A 1 119 ? -2.406 14.578 -19.188 1 53 119 ARG A CA 1
ATOM 947 C C . ARG A 1 119 ? -3.811 14.25 -18.688 1 53 119 ARG A C 1
ATOM 949 O O . ARG A 1 119 ? -4.734 14.078 -19.5 1 53 119 ARG A O 1
ATOM 956 N N . TYR A 1 120 ? -4.16 14.086 -17.359 1 47.19 120 TYR A N 1
ATOM 957 C CA . TYR A 1 120 ? -5.496 13.797 -16.844 1 47.19 120 TYR A CA 1
ATOM 958 C C . TYR A 1 120 ? -6.27 15.086 -16.578 1 47.19 120 TYR A C 1
ATOM 960 O O . TYR A 1 120 ? -7.441 15.047 -16.203 1 47.19 120 TYR A O 1
ATOM 968 N N . GLN A 1 121 ? -5.609 16.266 -16.469 1 44.09 121 GLN A N 1
ATOM 969 C CA . GLN A 1 121 ? -6.328 17.531 -16.328 1 44.09 121 GLN A CA 1
ATOM 970 C C . GLN A 1 121 ? -7.242 17.781 -17.516 1 44.09 121 GLN A C 1
ATOM 972 O O . GLN A 1 121 ? -8.219 18.531 -17.422 1 44.09 121 GLN A O 1
ATOM 977 N N . GLN A 1 122 ? -6.914 17.516 -18.672 1 36.62 122 GLN A N 1
ATOM 978 C CA . GLN A 1 122 ? -7.715 18.016 -19.781 1 36.62 122 GLN A CA 1
ATOM 979 C C . GLN A 1 122 ? -9.039 17.266 -19.891 1 36.62 122 GLN A C 1
ATOM 981 O O . GLN A 1 122 ? -9.883 17.594 -20.719 1 36.62 122 GLN A O 1
ATOM 986 N N . SER A 1 123 ? -9.328 16.203 -19.188 1 30.34 123 SER A N 1
ATOM 987 C CA . SER A 1 123 ? -10.711 15.898 -19.547 1 30.34 123 SER A CA 1
ATOM 988 C C . SER A 1 123 ? -11.695 16.688 -18.688 1 30.34 123 SER A C 1
ATOM 990 O O . SER A 1 123 ? -11.438 16.953 -17.516 1 30.34 123 SER A O 1
ATOM 992 N N . MET B 1 1 ? -2.064 10.562 14.844 1 78.69 1 MET B N 1
ATOM 993 C CA . MET B 1 1 ? -1.908 10.359 13.406 1 78.69 1 MET B CA 1
ATOM 994 C C . MET B 1 1 ? -1.257 11.578 12.758 1 78.69 1 MET B C 1
ATOM 996 O O . MET B 1 1 ? -1.392 12.695 13.25 1 78.69 1 MET B O 1
ATOM 1000 N N . PRO B 1 2 ? -0.095 11.203 11.766 1 95.38 2 PRO B N 1
ATOM 1001 C CA . PRO B 1 2 ? -0.014 10.391 10.547 1 95.38 2 PRO B CA 1
ATOM 1002 C C . PRO B 1 2 ? 0.818 9.125 10.734 1 95.38 2 PRO B C 1
ATOM 1004 O O . PRO B 1 2 ? 1.651 9.062 11.641 1 95.38 2 PRO B O 1
ATOM 1007 N N . HIS B 1 3 ? 0.551 8.094 9.883 1 97.62 3 HIS B N 1
ATOM 1008 C CA . HIS B 1 3 ? 1.302 6.848 9.789 1 97.62 3 HIS B CA 1
ATOM 1009 C C . HIS B 1 3 ? 1.944 6.691 8.414 1 97.62 3 HIS B C 1
ATOM 1011 O O . HIS B 1 3 ? 1.244 6.598 7.406 1 97.62 3 HIS B O 1
ATOM 1017 N N . LEU B 1 4 ? 3.279 6.723 8.383 1 98.69 4 LEU B N 1
ATOM 1018 C CA . LEU B 1 4 ? 4.035 6.438 7.172 1 98.69 4 LEU B CA 1
ATOM 1019 C C . LEU B 1 4 ? 4.441 4.965 7.117 1 98.69 4 LEU B C 1
ATOM 1021 O O . LEU B 1 4 ? 5.328 4.535 7.852 1 98.69 4 LEU B O 1
ATOM 1025 N N . ARG B 1 5 ? 3.906 4.18 6.152 1 98.75 5 ARG B N 1
ATOM 1026 C CA . ARG B 1 5 ? 4.227 2.768 5.957 1 98.75 5 ARG B CA 1
ATOM 1027 C C . ARG B 1 5 ? 4.91 2.545 4.613 1 98.75 5 ARG B C 1
ATOM 1029 O O . ARG B 1 5 ? 4.344 2.852 3.562 1 98.75 5 ARG B O 1
ATOM 1036 N N . ILE B 1 6 ? 6.082 1.967 4.625 1 98.88 6 ILE B N 1
ATOM 1037 C CA . ILE B 1 6 ? 6.852 1.725 3.41 1 98.88 6 ILE B CA 1
ATOM 1038 C C . ILE B 1 6 ? 6.969 0.222 3.164 1 98.88 6 ILE B C 1
ATOM 1040 O O . ILE B 1 6 ? 7.355 -0.531 4.062 1 98.88 6 ILE B O 1
ATOM 1044 N N . HIS B 1 7 ? 6.574 -0.212 2.02 1 98.81 7 HIS B N 1
ATOM 1045 C CA . HIS B 1 7 ? 6.863 -1.538 1.484 1 98.81 7 HIS B CA 1
ATOM 1046 C C . HIS B 1 7 ? 7.902 -1.469 0.369 1 98.81 7 HIS B C 1
ATOM 1048 O O . HIS B 1 7 ? 7.793 -0.636 -0.534 1 98.81 7 HIS B O 1
ATOM 1054 N N . THR B 1 8 ? 8.906 -2.316 0.382 1 98.88 8 THR B N 1
ATOM 1055 C CA . THR B 1 8 ? 9.938 -2.225 -0.646 1 98.88 8 THR B CA 1
ATOM 1056 C C . THR B 1 8 ? 10.719 -3.535 -0.75 1 98.88 8 THR B C 1
ATOM 1058 O O . THR B 1 8 ? 10.617 -4.395 0.13 1 98.88 8 THR B O 1
ATOM 1061 N N . ASN B 1 9 ? 11.406 -3.758 -1.854 1 98.75 9 ASN B N 1
ATOM 1062 C CA . ASN B 1 9 ? 12.25 -4.938 -2.025 1 98.75 9 ASN B CA 1
ATOM 1063 C C . ASN B 1 9 ? 13.68 -4.668 -1.578 1 98.75 9 ASN B C 1
ATOM 1065 O O . ASN B 1 9 ? 14.555 -5.531 -1.723 1 98.75 9 ASN B O 1
ATOM 1069 N N . LEU B 1 10 ? 13.883 -3.459 -1.008 1 98.75 10 LEU B N 1
ATOM 1070 C CA . LEU B 1 10 ? 15.203 -3.133 -0.478 1 98.75 10 LEU B CA 1
ATOM 1071 C C . LEU B 1 10 ? 15.414 -3.771 0.891 1 98.75 10 LEU B C 1
ATOM 1073 O O . LEU B 1 10 ? 14.453 -4.211 1.529 1 98.75 10 LEU B O 1
ATOM 1077 N N . THR B 1 11 ? 16.672 -3.793 1.31 1 98.44 11 THR B N 1
ATOM 1078 C CA . THR B 1 11 ? 17 -4.379 2.604 1 98.44 11 THR B CA 1
ATOM 1079 C C . THR B 1 11 ? 16.844 -3.35 3.719 1 98.44 11 THR B C 1
ATOM 1081 O O . THR B 1 11 ? 16.953 -2.145 3.48 1 98.44 11 THR B O 1
AT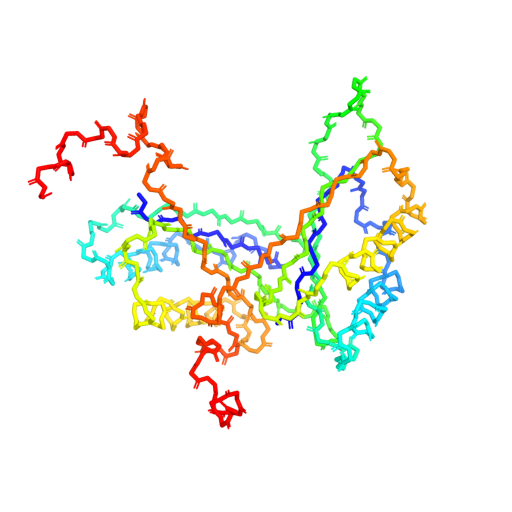OM 1084 N N . LYS B 1 12 ? 16.609 -3.789 4.91 1 98.06 12 LYS B N 1
ATOM 1085 C CA . LYS B 1 12 ? 16.281 -2.957 6.066 1 98.06 12 LYS B CA 1
ATOM 1086 C C . LYS B 1 12 ? 17.453 -2.027 6.414 1 98.06 12 LYS B C 1
ATOM 1088 O O . LYS B 1 12 ? 17.234 -0.922 6.918 1 98.06 12 LYS B O 1
ATOM 1093 N N . ASP B 1 13 ? 18.688 -2.402 6.141 1 98.19 13 ASP B N 1
ATOM 1094 C CA . ASP B 1 13 ? 19.875 -1.673 6.566 1 98.19 13 ASP B CA 1
ATOM 1095 C C . ASP B 1 13 ? 19.984 -0.324 5.859 1 98.19 13 ASP B C 1
ATOM 1097 O O . ASP B 1 13 ? 20.688 0.576 6.324 1 98.19 13 ASP B O 1
ATOM 1101 N N . LEU B 1 14 ? 19.297 -0.175 4.734 1 98.19 14 LEU B N 1
ATOM 1102 C CA . LEU B 1 14 ? 19.328 1.074 3.98 1 98.19 14 LEU B CA 1
ATOM 1103 C C . LEU B 1 14 ? 18.516 2.158 4.688 1 98.19 14 LEU B C 1
ATOM 1105 O O . LEU B 1 14 ? 18.688 3.348 4.41 1 98.19 14 LEU B O 1
ATOM 1109 N N . PHE B 1 15 ? 17.625 1.786 5.57 1 98.69 15 PHE B N 1
ATOM 1110 C CA . PHE B 1 15 ? 16.766 2.709 6.301 1 98.69 15 PHE B CA 1
ATOM 1111 C C . PHE B 1 15 ? 17.312 2.969 7.699 1 98.69 15 PHE B C 1
ATOM 1113 O O . PHE B 1 15 ? 16.766 2.473 8.688 1 98.69 15 PHE B O 1
ATOM 1120 N N . THR B 1 16 ? 18.281 3.836 7.727 1 98.56 16 THR B N 1
ATOM 1121 C CA . THR B 1 16 ? 19 4.141 8.961 1 98.56 16 THR B CA 1
ATOM 1122 C C . THR B 1 16 ? 18.109 4.934 9.914 1 98.56 16 THR B C 1
ATOM 1124 O O . THR B 1 16 ? 17.062 5.434 9.523 1 98.56 16 THR B O 1
ATOM 1127 N N . GLU B 1 17 ? 18.547 5.059 11.125 1 98.12 17 GLU B N 1
ATOM 1128 C CA . GLU B 1 17 ? 17.859 5.898 12.109 1 98.12 17 GLU B CA 1
ATOM 1129 C C . GLU B 1 17 ? 17.75 7.34 11.617 1 98.12 17 GLU B C 1
ATOM 1131 O O . GLU B 1 17 ? 16.719 7.98 11.789 1 98.12 17 GLU B O 1
ATOM 1136 N N . GLU B 1 18 ? 18.812 7.836 11.031 1 98 18 GLU B N 1
ATOM 1137 C CA . GLU B 1 18 ? 18.844 9.195 10.508 1 98 18 GLU B CA 1
ATOM 1138 C C . GLU B 1 18 ? 17.812 9.375 9.398 1 98 18 GLU B C 1
ATOM 1140 O O . GLU B 1 18 ? 17.094 10.375 9.359 1 98 18 GLU B O 1
ATOM 1145 N N . PHE B 1 19 ? 17.75 8.445 8.508 1 98.19 19 PHE B N 1
ATOM 1146 C CA . PHE B 1 19 ? 16.766 8.469 7.438 1 98.19 19 PHE B CA 1
ATOM 1147 C C . PHE B 1 19 ? 15.359 8.578 8.008 1 98.19 19 PHE B C 1
ATOM 1149 O O . PHE B 1 19 ? 14.586 9.453 7.613 1 98.19 19 PHE B O 1
ATOM 1156 N N . ILE B 1 20 ? 15.031 7.688 8.977 1 98.62 20 ILE B N 1
ATOM 1157 C CA . ILE B 1 20 ? 13.703 7.578 9.555 1 98.62 20 ILE B CA 1
ATOM 1158 C C . ILE B 1 20 ? 13.336 8.883 10.273 1 98.62 20 ILE B C 1
ATOM 1160 O O . ILE B 1 20 ? 12.258 9.438 10.055 1 98.62 20 ILE B O 1
ATOM 1164 N N . LYS B 1 21 ? 14.258 9.406 11.055 1 98.19 21 LYS B N 1
ATOM 1165 C CA . LYS B 1 21 ? 14.016 10.648 11.789 1 98.19 21 LYS B CA 1
ATOM 1166 C C . LYS B 1 21 ? 13.797 11.82 10.836 1 98.19 21 LYS B C 1
ATOM 1168 O O . LYS B 1 21 ? 12.883 12.617 11.023 1 98.19 21 LYS B O 1
ATOM 1173 N N . ASN B 1 22 ? 14.586 11.883 9.805 1 98.25 22 ASN B N 1
ATOM 1174 C CA . ASN B 1 22 ? 14.5 12.984 8.852 1 98.25 22 ASN B CA 1
ATOM 1175 C C . ASN B 1 22 ? 13.156 12.992 8.125 1 98.25 22 ASN B C 1
ATOM 1177 O O . ASN B 1 22 ? 12.5 14.031 8.047 1 98.25 22 ASN B O 1
ATOM 1181 N N . VAL B 1 23 ? 12.773 11.875 7.637 1 98.56 23 VAL B N 1
ATOM 1182 C CA . VAL B 1 23 ? 11.547 11.836 6.836 1 98.56 23 VAL B CA 1
ATOM 1183 C C . VAL B 1 23 ? 10.336 12.078 7.73 1 98.56 23 VAL B C 1
ATOM 1185 O O . VAL B 1 23 ? 9.422 12.812 7.355 1 98.56 23 VAL B O 1
ATOM 1188 N N . THR B 1 24 ? 10.297 11.469 8.906 1 98.5 24 THR B N 1
ATOM 1189 C CA . THR B 1 24 ? 9.148 11.625 9.789 1 98.5 24 THR B CA 1
ATOM 1190 C C . THR B 1 24 ? 9.047 13.062 10.289 1 98.5 24 THR B C 1
ATOM 1192 O O . THR B 1 24 ? 7.945 13.609 10.383 1 98.5 24 THR B O 1
ATOM 1195 N N . GLN B 1 25 ? 10.156 13.719 10.555 1 98.25 25 GLN B N 1
ATOM 1196 C CA . GLN B 1 25 ? 10.148 15.102 11.016 1 98.25 25 GLN B CA 1
ATOM 1197 C C . GLN B 1 25 ? 9.648 16.031 9.922 1 98.25 25 GLN B C 1
ATOM 1199 O O . GLN B 1 25 ? 8.867 16.953 10.188 1 98.25 25 GLN B O 1
ATOM 1204 N N . LYS B 1 26 ? 10.109 15.844 8.727 1 98.5 26 LYS B N 1
ATOM 1205 C CA . LYS B 1 26 ? 9.656 16.672 7.613 1 98.5 26 LYS B CA 1
ATOM 1206 C C . LYS B 1 26 ? 8.148 16.516 7.398 1 98.5 26 LYS B C 1
ATOM 1208 O O . LYS B 1 26 ? 7.449 17.5 7.16 1 98.5 26 LYS B O 1
ATOM 1213 N N . LEU B 1 27 ? 7.633 15.281 7.512 1 97.94 27 LEU B N 1
ATOM 1214 C CA . LEU B 1 27 ? 6.203 15.047 7.336 1 97.94 27 LEU B CA 1
ATOM 1215 C C . LEU B 1 27 ? 5.406 15.719 8.453 1 97.94 27 LEU B C 1
ATOM 1217 O O . LEU B 1 27 ? 4.344 16.297 8.195 1 97.94 27 LEU B O 1
ATOM 1221 N N . ALA B 1 28 ? 5.93 15.664 9.625 1 97 28 ALA B N 1
ATOM 1222 C CA . ALA B 1 28 ? 5.262 16.297 10.758 1 97 28 ALA B CA 1
ATOM 1223 C C . ALA B 1 28 ? 5.113 17.797 10.531 1 97 28 ALA B C 1
ATOM 1225 O O . ALA B 1 28 ? 4.086 18.391 10.883 1 97 28 ALA B O 1
ATOM 1226 N N . THR B 1 29 ? 6.125 18.375 9.945 1 96.81 29 THR B N 1
ATOM 1227 C CA . THR B 1 29 ? 6.125 19.812 9.711 1 96.81 29 THR B CA 1
ATOM 1228 C C . THR B 1 29 ? 5.004 20.219 8.758 1 96.81 29 THR B C 1
ATOM 1230 O O . THR B 1 29 ? 4.41 21.281 8.891 1 96.81 29 THR B O 1
ATOM 1233 N N . VAL B 1 30 ? 4.68 19.406 7.793 1 96.5 30 VAL B N 1
ATOM 1234 C CA . VAL B 1 30 ? 3.619 19.703 6.832 1 96.5 30 VAL B CA 1
ATOM 1235 C C . VAL B 1 30 ? 2.295 19.906 7.566 1 96.5 30 VAL B C 1
ATOM 1237 O O . VAL B 1 30 ? 1.498 20.766 7.191 1 96.5 30 VAL B O 1
ATOM 1240 N N . PHE B 1 31 ? 2.121 19.125 8.641 1 93.75 31 PHE B N 1
ATOM 1241 C CA . PHE B 1 31 ? 0.846 19.125 9.352 1 93.75 31 PHE B CA 1
ATOM 1242 C C . PHE B 1 31 ? 0.937 19.953 10.633 1 93.75 31 PHE B C 1
ATOM 1244 O O . PHE B 1 31 ? 0.019 19.922 11.453 1 93.75 31 PHE B O 1
ATOM 1251 N N . SER B 1 32 ? 2.082 20.625 10.875 1 93.75 32 SER B N 1
ATOM 1252 C CA . SER B 1 32 ? 2.309 21.422 12.07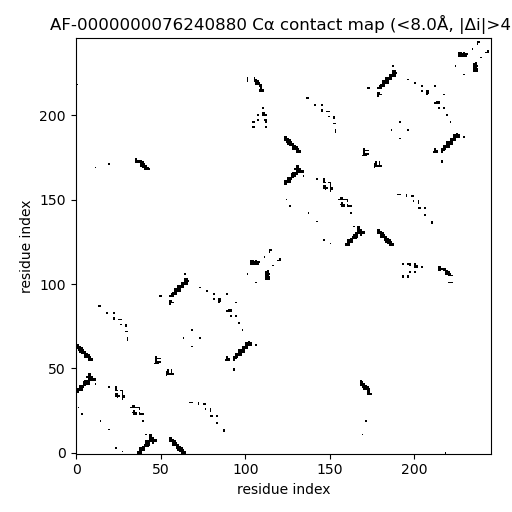 1 93.75 32 SER B CA 1
ATOM 1253 C C . SER B 1 32 ? 2.18 20.594 13.336 1 93.75 32 SER B C 1
ATOM 1255 O O . SER B 1 32 ? 1.511 21 14.289 1 93.75 32 SER B O 1
ATOM 1257 N N . LEU B 1 33 ? 2.781 19.453 13.305 1 94 33 LEU B N 1
ATOM 1258 C CA . LEU B 1 33 ? 2.787 18.531 14.43 1 94 33 LEU B CA 1
ATOM 1259 C C . LEU B 1 33 ? 4.168 18.469 15.078 1 94 33 LEU B C 1
ATOM 1261 O O . LEU B 1 33 ? 5.16 18.859 14.461 1 94 33 LEU B O 1
ATOM 1265 N N . PRO B 1 34 ? 4.18 17.938 16.344 1 95.06 34 PRO B N 1
ATOM 1266 C CA . PRO B 1 34 ? 5.496 17.703 16.953 1 95.06 34 PRO B CA 1
ATOM 1267 C C . PRO B 1 34 ? 6.328 16.688 16.172 1 95.06 34 PRO B C 1
ATOM 1269 O O . PRO B 1 34 ? 5.773 15.812 15.492 1 95.06 34 PRO B O 1
ATOM 1272 N N . PRO B 1 35 ? 7.688 16.812 16.188 1 93.5 35 PRO B N 1
ATOM 1273 C CA . PRO B 1 35 ? 8.578 15.969 15.383 1 93.5 35 PRO B CA 1
ATOM 1274 C C . PRO B 1 35 ? 8.391 14.477 15.664 1 93.5 35 PRO B C 1
ATOM 1276 O O . PRO B 1 35 ? 8.75 13.641 14.828 1 93.5 35 PRO B O 1
ATOM 1279 N N . PHE B 1 36 ? 7.75 14.07 16.703 1 92.38 36 PHE B N 1
ATOM 1280 C CA . PHE B 1 36 ? 7.645 12.664 17.094 1 92.38 36 PHE B CA 1
ATOM 1281 C C . PHE B 1 36 ? 6.242 12.133 16.797 1 92.38 36 PHE B C 1
ATOM 1283 O O . PHE B 1 36 ? 5.918 11 17.172 1 92.38 36 PHE B O 1
ATOM 1290 N N . ALA B 1 37 ? 5.477 12.852 16.109 1 94.38 37 ALA B N 1
ATOM 1291 C CA . ALA B 1 37 ? 4.051 12.555 16 1 94.38 37 ALA B CA 1
ATOM 1292 C C . ALA B 1 37 ? 3.781 11.547 14.898 1 94.38 37 ALA B C 1
ATOM 1294 O O . ALA B 1 37 ? 2.691 10.969 14.82 1 94.38 37 ALA B O 1
ATOM 1295 N N . VAL B 1 38 ? 4.695 11.281 13.984 1 97.25 38 VAL B N 1
ATOM 1296 C CA . VAL B 1 38 ? 4.465 10.422 12.836 1 97.25 38 VAL B CA 1
ATOM 1297 C C . VAL B 1 38 ? 4.91 8.992 13.156 1 97.25 38 VAL B C 1
ATOM 1299 O O . VAL B 1 38 ? 6.062 8.766 13.539 1 97.25 38 VAL B O 1
ATOM 1302 N N . LEU B 1 39 ? 3.99 8.039 13.07 1 98.06 39 LEU B N 1
ATOM 1303 C CA . LEU B 1 39 ? 4.328 6.629 13.18 1 98.06 39 LEU B CA 1
ATOM 1304 C C . LEU B 1 39 ? 4.973 6.117 11.898 1 98.06 39 LEU B C 1
ATOM 1306 O O . LEU B 1 39 ? 4.441 6.332 10.805 1 98.06 39 LEU B O 1
ATOM 1310 N N . PHE B 1 40 ? 6.145 5.508 12 1 98.69 40 PHE B N 1
ATOM 1311 C CA . PHE B 1 40 ? 6.879 4.941 10.875 1 98.69 40 PHE B CA 1
ATOM 1312 C C . PHE B 1 40 ? 6.883 3.42 10.938 1 98.69 40 PHE B C 1
ATOM 1314 O O . PHE B 1 40 ? 7.082 2.838 12.008 1 98.69 40 PHE B O 1
ATOM 1321 N N . SER B 1 41 ? 6.633 2.725 9.836 1 98.75 41 SER B N 1
ATOM 1322 C CA . SER B 1 41 ? 6.82 1.281 9.734 1 98.75 41 SER B CA 1
ATOM 1323 C C . SER B 1 41 ? 7.387 0.895 8.367 1 98.75 41 SER B C 1
ATOM 1325 O O . SER B 1 41 ? 7.152 1.583 7.375 1 98.75 41 SER B O 1
ATOM 1327 N N . LEU B 1 42 ? 8.156 -0.172 8.375 1 98.75 42 LEU B N 1
ATOM 1328 C CA . LEU B 1 42 ? 8.867 -0.619 7.176 1 98.75 42 LEU B CA 1
ATOM 1329 C C . LEU B 1 42 ? 8.672 -2.115 6.957 1 98.75 42 LEU B C 1
ATOM 1331 O O . LEU B 1 42 ? 8.836 -2.908 7.891 1 98.75 42 LEU B O 1
ATOM 1335 N N . SER B 1 43 ? 8.188 -2.5 5.816 1 98.62 43 SER B N 1
ATOM 1336 C CA . SER B 1 43 ? 8.266 -3.869 5.316 1 98.62 43 SER B CA 1
ATOM 1337 C C . SER B 1 43 ? 9.328 -3.992 4.223 1 98.62 43 SER B C 1
ATOM 1339 O O . SER B 1 43 ? 9.055 -3.713 3.055 1 98.62 43 SER B O 1
ATOM 1341 N N . ALA B 1 44 ? 10.469 -4.492 4.605 1 98.38 44 ALA B N 1
ATOM 1342 C CA . ALA B 1 44 ? 11.602 -4.637 3.693 1 98.38 44 ALA B CA 1
ATOM 1343 C C . ALA B 1 44 ? 11.641 -6.035 3.086 1 98.38 44 ALA B C 1
ATOM 1345 O O . ALA B 1 44 ? 10.852 -6.906 3.467 1 98.38 44 ALA B O 1
ATOM 1346 N N . ASN B 1 45 ? 12.375 -6.246 2.088 1 98.06 45 ASN B N 1
ATOM 1347 C CA . ASN B 1 45 ? 12.695 -7.523 1.458 1 98.06 45 ASN B CA 1
ATOM 1348 C C . ASN B 1 45 ? 11.445 -8.188 0.875 1 98.06 45 ASN B C 1
ATOM 1350 O O . ASN B 1 45 ? 11.352 -9.414 0.842 1 98.06 45 ASN B O 1
ATOM 1354 N N . GLU B 1 46 ? 10.555 -7.395 0.551 1 98.44 46 GLU B N 1
ATOM 1355 C CA . GLU B 1 46 ? 9.414 -7.938 -0.182 1 98.44 46 GLU B CA 1
ATOM 1356 C C . GLU B 1 46 ? 9.758 -8.164 -1.65 1 98.44 46 GLU B C 1
ATOM 1358 O O . GLU B 1 46 ? 10.797 -7.707 -2.127 1 98.44 46 GLU B O 1
ATOM 1363 N N . THR B 1 47 ? 8.93 -8.914 -2.369 1 98.62 47 THR B N 1
ATOM 1364 C CA . THR B 1 47 ? 9.062 -9.055 -3.814 1 98.62 47 THR B CA 1
ATOM 1365 C C . THR B 1 47 ? 8.273 -7.98 -4.543 1 98.62 47 THR B C 1
ATOM 1367 O O . THR B 1 47 ? 7.086 -7.781 -4.27 1 98.62 47 THR B O 1
ATOM 1370 N N . PHE B 1 48 ? 8.938 -7.324 -5.434 1 98.5 48 PHE B N 1
ATOM 1371 C CA . PHE B 1 48 ? 8.297 -6.293 -6.238 1 98.5 48 PHE B CA 1
ATOM 1372 C C . PHE B 1 48 ? 8.523 -6.547 -7.723 1 98.5 48 PHE B C 1
ATOM 1374 O O . PHE B 1 48 ? 9.594 -7.012 -8.125 1 98.5 48 PHE B O 1
ATOM 1381 N N . TYR B 1 49 ? 7.543 -6.289 -8.438 1 98.38 49 TYR B N 1
ATOM 1382 C CA . TYR B 1 49 ? 7.617 -6.223 -9.891 1 98.38 49 TYR B CA 1
ATOM 1383 C C . TYR B 1 49 ? 6.871 -5.008 -10.422 1 98.38 49 TYR B C 1
ATOM 1385 O O . TYR B 1 49 ? 5.691 -4.812 -10.117 1 98.38 49 TYR B O 1
ATOM 1393 N N . TYR B 1 50 ? 7.598 -4.215 -11.102 1 96.62 50 TYR B N 1
ATOM 1394 C CA . TYR B 1 50 ? 7.027 -2.971 -11.602 1 96.62 50 TYR B CA 1
ATOM 1395 C C . TYR B 1 50 ? 7.758 -2.502 -12.859 1 96.62 50 TYR B C 1
ATOM 1397 O O . TYR B 1 50 ? 8.984 -2.619 -12.945 1 96.62 50 TYR B O 1
ATOM 1405 N N . VAL B 1 51 ? 6.973 -1.994 -13.859 1 93.5 51 VAL B N 1
ATOM 1406 C CA . VAL B 1 51 ? 7.508 -1.506 -15.125 1 93.5 51 VAL B CA 1
ATOM 1407 C C . VAL B 1 51 ? 8.516 -2.512 -15.68 1 93.5 51 VAL B C 1
ATOM 1409 O O . VAL B 1 51 ? 9.664 -2.164 -15.953 1 93.5 51 VAL B O 1
ATOM 1412 N N . ASP B 1 52 ? 8.156 -3.723 -15.719 1 93.69 52 ASP B N 1
ATOM 1413 C CA . ASP B 1 52 ? 8.812 -4.863 -16.359 1 93.69 52 ASP B CA 1
ATOM 1414 C C . ASP B 1 52 ? 10.164 -5.148 -15.719 1 93.69 52 ASP B C 1
ATOM 1416 O O . ASP B 1 52 ? 11.133 -5.461 -16.422 1 93.69 52 ASP B O 1
ATOM 1420 N N . SER B 1 53 ? 10.234 -4.941 -14.43 1 97.06 53 SER B N 1
ATOM 1421 C CA . SER B 1 53 ? 11.516 -5.172 -13.781 1 97.06 53 SER B CA 1
ATOM 1422 C C . SER B 1 53 ? 11.344 -5.469 -12.297 1 97.06 53 SER B C 1
ATOM 1424 O O . SER B 1 53 ? 10.336 -5.094 -11.695 1 97.06 53 SER B O 1
ATOM 1426 N N . PHE B 1 54 ? 12.398 -6.141 -11.758 1 97.81 54 PHE B N 1
ATOM 1427 C CA . PHE B 1 54 ? 12.461 -6.43 -10.328 1 97.81 54 PHE B CA 1
ATOM 1428 C C . PHE B 1 54 ? 13.43 -5.492 -9.625 1 97.81 54 PHE B C 1
ATOM 1430 O O . PHE B 1 54 ? 13.805 -5.727 -8.477 1 97.81 54 PHE B O 1
ATOM 1437 N N . ASP B 1 55 ? 13.82 -4.383 -10.305 1 98.31 55 ASP B N 1
ATOM 1438 C CA . ASP B 1 55 ? 14.695 -3.357 -9.742 1 98.31 55 ASP B CA 1
ATOM 1439 C C . ASP B 1 55 ? 14.062 -2.709 -8.516 1 98.31 55 ASP B C 1
ATOM 1441 O O . ASP B 1 55 ? 12.891 -2.947 -8.211 1 98.31 55 ASP B O 1
ATOM 1445 N N . PRO B 1 56 ? 14.742 -1.93 -7.746 1 98.69 56 PRO B N 1
ATOM 1446 C CA . PRO B 1 56 ? 14.219 -1.302 -6.531 1 98.69 56 PRO B CA 1
ATOM 1447 C C . PRO B 1 56 ? 12.906 -0.561 -6.773 1 98.69 56 PRO B C 1
ATOM 1449 O O . PRO B 1 56 ? 12.797 0.212 -7.727 1 98.69 56 PRO B O 1
ATOM 1452 N N . ALA B 1 57 ? 11.992 -0.809 -5.969 1 98.75 57 ALA B N 1
ATOM 1453 C CA . ALA B 1 57 ? 10.656 -0.222 -6.047 1 98.75 57 ALA B CA 1
ATOM 1454 C C . ALA B 1 57 ? 10.023 -0.116 -4.664 1 98.75 57 ALA B C 1
ATOM 1456 O O . ALA B 1 57 ? 10.516 -0.701 -3.699 1 98.75 57 ALA B O 1
ATOM 1457 N N . ALA B 1 58 ? 8.969 0.667 -4.543 1 98.69 58 ALA B N 1
ATOM 1458 C CA . ALA B 1 58 ? 8.312 0.826 -3.25 1 98.69 58 ALA B CA 1
ATOM 1459 C C . ALA B 1 58 ? 6.832 1.165 -3.428 1 98.69 58 ALA B C 1
ATOM 1461 O O . ALA B 1 58 ? 6.449 1.814 -4.402 1 98.69 58 ALA B O 1
ATOM 1462 N N . PHE B 1 59 ? 6.086 0.685 -2.596 1 98.75 59 PHE B N 1
ATOM 1463 C CA . PHE B 1 59 ? 4.715 1.127 -2.359 1 98.75 59 PHE B CA 1
ATOM 1464 C C . PHE B 1 59 ? 4.574 1.721 -0.962 1 98.75 59 PHE B C 1
ATOM 1466 O O . PHE B 1 59 ? 4.996 1.111 0.023 1 98.75 59 PHE B O 1
ATOM 1473 N N . ILE B 1 60 ? 4 2.906 -0.941 1 98.88 60 ILE B N 1
ATOM 1474 C CA . ILE B 1 60 ? 3.977 3.652 0.313 1 98.88 60 ILE B CA 1
ATOM 1475 C C . ILE B 1 60 ? 2.543 4.074 0.636 1 98.88 60 ILE B C 1
ATOM 1477 O O . ILE B 1 60 ? 1.804 4.508 -0.249 1 98.88 60 ILE B O 1
ATOM 1481 N N . VAL B 1 61 ? 2.188 3.861 1.885 1 98.5 61 VAL B N 1
ATOM 1482 C CA . VAL B 1 61 ? 0.89 4.324 2.365 1 98.5 61 VAL B CA 1
ATOM 1483 C C . VAL B 1 61 ? 1.086 5.398 3.434 1 98.5 61 VAL B C 1
ATOM 1485 O O . VAL B 1 61 ? 1.804 5.184 4.414 1 98.5 61 VAL B O 1
ATOM 1488 N N . LEU B 1 62 ? 0.528 6.531 3.211 1 98.12 62 LEU B N 1
ATOM 1489 C CA . LEU B 1 62 ? 0.457 7.555 4.246 1 98.12 62 LEU B CA 1
ATOM 1490 C C . LEU B 1 62 ? -0.965 7.691 4.781 1 98.12 62 LEU B C 1
ATOM 1492 O O . LEU B 1 62 ? -1.85 8.195 4.082 1 98.12 62 LEU B O 1
ATOM 1496 N N . GLY B 1 63 ? -1.16 7.18 5.988 1 97.19 63 GLY B N 1
ATOM 1497 C CA . GLY B 1 63 ? -2.441 7.273 6.668 1 97.19 63 GLY B CA 1
ATOM 1498 C C . GLY B 1 63 ? -2.598 8.547 7.473 1 97.19 63 GLY B C 1
ATOM 1499 O O . GLY B 1 63 ? -1.65 9 8.117 1 97.19 63 GLY B O 1
ATOM 1500 N N . ASN B 1 64 ? -3.768 9.086 7.383 1 95.5 64 ASN B N 1
ATOM 1501 C CA . ASN B 1 64 ? -4.066 10.289 8.141 1 95.5 64 ASN B CA 1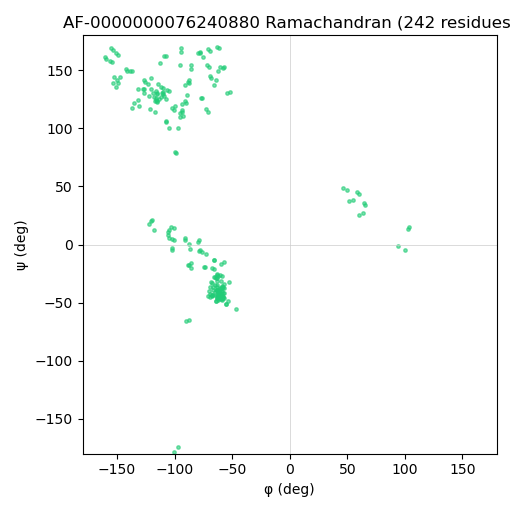
ATOM 1502 C C . ASN B 1 64 ? -5.566 10.43 8.406 1 95.5 64 ASN B C 1
ATOM 1504 O O . ASN B 1 64 ? -6.371 9.703 7.82 1 95.5 64 ASN B O 1
ATOM 1508 N N . LEU B 1 65 ? -5.867 11.359 9.266 1 93.5 65 LEU B N 1
ATOM 1509 C CA . LEU B 1 65 ? -7.27 11.719 9.453 1 93.5 65 LEU B CA 1
ATOM 1510 C C . LEU B 1 65 ? -7.816 12.43 8.219 1 93.5 65 LEU B C 1
ATOM 1512 O O . LEU B 1 65 ? -7.109 13.227 7.59 1 93.5 65 LEU B O 1
ATOM 1516 N N . ALA B 1 66 ? -9.078 12.172 7.941 1 89.12 66 ALA B N 1
ATOM 1517 C CA . ALA B 1 66 ? -9.711 12.641 6.711 1 89.12 66 ALA B CA 1
ATOM 1518 C C . ALA B 1 66 ? -9.805 14.164 6.688 1 89.12 66 ALA B C 1
ATOM 1520 O O . ALA B 1 66 ? -9.828 14.773 5.617 1 89.12 66 ALA B O 1
ATOM 1521 N N . ASP B 1 67 ? -9.883 14.805 7.754 1 83.38 67 ASP B N 1
ATOM 1522 C CA . ASP B 1 67 ? -10.062 16.25 7.789 1 83.38 67 ASP B CA 1
ATOM 1523 C C . ASP B 1 67 ? -8.711 16.969 7.73 1 83.38 67 ASP B C 1
ATOM 1525 O O . ASP B 1 67 ? -8.664 18.203 7.66 1 83.38 67 ASP B O 1
ATOM 1529 N N . ALA B 1 68 ? -7.691 16.25 7.652 1 75.88 68 ALA B N 1
ATOM 1530 C CA . ALA B 1 68 ? -6.375 16.891 7.766 1 75.88 68 ALA B CA 1
ATOM 1531 C C . ALA B 1 68 ? -5.863 17.328 6.398 1 75.88 68 ALA B C 1
ATOM 1533 O O . ALA B 1 68 ? -5.781 18.531 6.125 1 75.88 68 ALA B O 1
ATOM 1534 N N . PRO B 1 69 ? -5.574 16.359 5.484 1 77.12 69 PRO B N 1
ATOM 1535 C CA . PRO B 1 69 ? -4.809 16.859 4.34 1 77.12 69 PRO B CA 1
ATOM 1536 C C . PRO B 1 69 ? -5.699 17.312 3.191 1 77.12 69 PRO B C 1
ATOM 1538 O O . PRO B 1 69 ? -6.77 16.75 2.965 1 77.12 69 PRO B O 1
ATOM 1541 N N . ASP B 1 70 ? -5.309 18.391 2.668 1 86.06 70 ASP B N 1
ATOM 1542 C CA . ASP B 1 70 ? -5.855 18.688 1.349 1 86.06 70 ASP B CA 1
ATOM 1543 C C . ASP B 1 70 ? -4.895 18.266 0.243 1 86.06 70 ASP B C 1
ATOM 1545 O O . ASP B 1 70 ? -3.891 17.594 0.509 1 86.06 70 ASP B O 1
ATOM 1549 N N . GLU B 1 71 ? -5.23 18.578 -0.945 1 90.31 71 GLU B N 1
ATOM 1550 C CA . GLU B 1 71 ? -4.441 18.188 -2.109 1 90.31 71 GLU B CA 1
ATOM 1551 C C . GLU B 1 71 ? -3.023 18.734 -2.025 1 90.31 71 GLU B C 1
ATOM 1553 O O . GLU B 1 71 ? -2.061 18.062 -2.379 1 90.31 71 GLU B O 1
ATOM 1558 N N . GLU B 1 72 ? -2.961 19.984 -1.539 1 93.31 72 GLU B N 1
ATOM 1559 C CA . GLU B 1 72 ? -1.656 20.625 -1.441 1 93.31 72 GLU B CA 1
ATOM 1560 C C . GLU B 1 72 ? -0.78 19.938 -0.394 1 93.31 72 GLU B C 1
ATOM 1562 O O . GLU B 1 72 ? 0.412 19.734 -0.621 1 93.31 72 GLU B O 1
ATOM 1567 N N . GLN B 1 73 ? -1.329 19.641 0.686 1 95.19 73 GLN B N 1
ATOM 1568 C CA . GLN B 1 73 ? -0.587 18.922 1.724 1 95.19 73 GLN B CA 1
ATOM 1569 C C . GLN B 1 73 ? -0.166 17.547 1.247 1 95.19 73 GLN B C 1
ATOM 1571 O O . GLN B 1 73 ? 0.96 17.109 1.501 1 95.19 73 GLN B O 1
ATOM 1576 N N . ASN B 1 74 ? -1.042 16.891 0.512 1 96.06 74 ASN B N 1
ATOM 1577 C CA . ASN B 1 74 ? -0.674 15.594 -0.062 1 96.06 74 ASN B CA 1
ATOM 1578 C C . ASN B 1 74 ? 0.498 15.727 -1.03 1 96.06 74 ASN B C 1
ATOM 1580 O O . ASN B 1 74 ? 1.396 14.883 -1.043 1 96.06 74 ASN B O 1
ATOM 1584 N N . GLN B 1 75 ? 0.486 16.75 -1.803 1 97.12 75 GLN B N 1
ATOM 1585 C CA . GLN B 1 75 ? 1.58 16.984 -2.738 1 97.12 75 GLN B CA 1
ATOM 1586 C C . GLN B 1 75 ? 2.895 17.219 -2.002 1 97.12 75 GLN B C 1
ATOM 1588 O O . GLN B 1 75 ? 3.936 16.688 -2.395 1 97.12 75 GLN B O 1
ATOM 1593 N N . GLN B 1 76 ? 2.801 18 -0.996 1 97.5 76 GLN B N 1
ATOM 1594 C CA . GLN B 1 76 ? 4 18.266 -0.203 1 97.5 76 GLN B CA 1
ATOM 1595 C C . GLN B 1 76 ? 4.531 16.969 0.417 1 97.5 76 GLN B C 1
ATOM 1597 O O . GLN B 1 76 ? 5.738 16.719 0.387 1 97.5 76 GLN B O 1
ATOM 1602 N N . CYS B 1 77 ? 3.66 16.172 0.991 1 98.12 77 CYS B N 1
ATOM 1603 C CA . CYS B 1 77 ? 4.066 14.898 1.566 1 98.12 77 CYS B CA 1
ATOM 1604 C C . CYS B 1 77 ? 4.699 14 0.51 1 98.12 77 CYS B C 1
ATOM 1606 O O . CYS B 1 77 ? 5.73 13.375 0.759 1 98.12 77 CYS B O 1
ATOM 1608 N N . ALA B 1 78 ? 4.082 13.984 -0.64 1 98.19 78 ALA B N 1
ATOM 1609 C CA . ALA B 1 78 ? 4.605 13.172 -1.733 1 98.19 78 ALA B CA 1
ATOM 1610 C C . ALA B 1 78 ? 6.035 13.578 -2.084 1 98.19 78 ALA B C 1
ATOM 1612 O O . ALA B 1 78 ? 6.91 12.719 -2.238 1 98.19 78 ALA B O 1
ATOM 1613 N N . GLU B 1 79 ? 6.25 14.812 -2.219 1 98.31 79 GLU B N 1
ATOM 1614 C CA . GLU B 1 79 ? 7.578 15.312 -2.568 1 98.31 79 GLU B CA 1
ATOM 1615 C C . GLU B 1 79 ? 8.617 14.883 -1.54 1 98.31 79 GLU B C 1
ATOM 1617 O O . GLU B 1 79 ? 9.719 14.461 -1.901 1 98.31 79 GLU B O 1
ATOM 1622 N N . ILE B 1 80 ? 8.273 15.023 -0.296 1 98.62 80 ILE B N 1
ATOM 1623 C CA . ILE B 1 80 ? 9.156 14.617 0.794 1 98.62 80 ILE B CA 1
ATOM 1624 C C . ILE B 1 80 ? 9.477 13.133 0.673 1 98.62 80 ILE B C 1
ATOM 1626 O O . ILE B 1 80 ? 10.641 12.734 0.774 1 98.62 80 ILE B O 1
ATOM 1630 N N . ILE B 1 81 ? 8.5 12.32 0.432 1 98.75 81 ILE B N 1
ATOM 1631 C CA . ILE B 1 81 ? 8.648 10.867 0.387 1 98.75 81 ILE B CA 1
ATOM 1632 C C . ILE B 1 81 ? 9.461 10.469 -0.841 1 98.75 81 ILE B C 1
ATOM 1634 O O . ILE B 1 81 ? 10.383 9.648 -0.745 1 98.75 81 ILE B O 1
ATOM 1638 N N . PHE B 1 82 ? 9.156 11.055 -1.994 1 98.56 82 PHE B N 1
ATOM 1639 C CA . PHE B 1 82 ? 9.914 10.758 -3.203 1 98.56 82 PHE B CA 1
ATOM 1640 C C . PHE B 1 82 ? 11.391 11.086 -3.012 1 98.56 82 PHE B C 1
ATOM 1642 O O . PHE B 1 82 ? 12.266 10.297 -3.385 1 98.56 82 PHE B O 1
ATOM 1649 N N . GLU B 1 83 ? 11.617 12.234 -2.48 1 98.38 83 GLU B N 1
ATOM 1650 C CA . GLU B 1 83 ? 13 12.641 -2.236 1 98.38 83 GLU B CA 1
ATOM 1651 C C . GLU B 1 83 ? 13.695 11.672 -1.28 1 98.38 83 GLU B C 1
ATOM 1653 O O . GLU B 1 83 ? 14.844 11.289 -1.505 1 98.38 83 GLU B O 1
ATOM 1658 N N . ALA B 1 84 ? 13.062 11.352 -0.228 1 98.69 84 ALA B N 1
ATOM 1659 C CA . ALA B 1 84 ? 13.633 10.438 0.754 1 98.69 84 ALA B CA 1
ATOM 1660 C C . ALA B 1 84 ? 13.969 9.086 0.121 1 98.69 84 ALA B C 1
ATOM 1662 O O . ALA B 1 84 ? 15.047 8.531 0.346 1 98.69 84 ALA B O 1
ATOM 1663 N N . MET B 1 85 ? 13.055 8.547 -0.669 1 98.69 85 MET B N 1
ATOM 1664 C CA . MET B 1 85 ? 13.242 7.234 -1.274 1 98.69 85 MET B CA 1
ATOM 1665 C C . MET B 1 85 ? 14.367 7.266 -2.307 1 98.69 85 MET B C 1
ATOM 1667 O O . MET B 1 85 ? 15.086 6.281 -2.473 1 98.69 85 MET B O 1
ATOM 1671 N N . LYS B 1 86 ? 14.5 8.352 -2.949 1 98 86 LYS B N 1
ATOM 1672 C CA . LYS B 1 86 ? 15.633 8.523 -3.859 1 98 86 LYS B CA 1
ATOM 1673 C C . LYS B 1 86 ? 16.953 8.32 -3.133 1 98 86 LYS B C 1
ATOM 1675 O O . LYS B 1 86 ? 17.891 7.742 -3.688 1 98 86 LYS B O 1
ATOM 1680 N N . GLU B 1 87 ? 17.031 8.742 -1.958 1 97.69 87 GLU B N 1
ATOM 1681 C CA . GLU B 1 87 ? 18.25 8.633 -1.16 1 97.69 87 GLU B CA 1
ATOM 1682 C C . GLU B 1 87 ? 18.625 7.172 -0.93 1 97.69 87 GLU B C 1
ATOM 1684 O O . GLU B 1 87 ? 19.812 6.855 -0.756 1 97.69 87 GLU B O 1
ATOM 1689 N N . VAL B 1 88 ? 17.672 6.352 -0.951 1 98.19 88 VAL B N 1
ATOM 1690 C CA . VAL B 1 88 ? 17.969 4.949 -0.676 1 98.19 88 VAL B CA 1
ATOM 1691 C C . VAL B 1 88 ? 17.922 4.148 -1.976 1 98.19 88 VAL B C 1
ATOM 1693 O O . VAL B 1 88 ? 17.938 2.916 -1.953 1 98.19 88 VAL B O 1
ATOM 1696 N N . GLY B 1 89 ? 17.797 4.801 -3.088 1 98.25 89 GLY B N 1
ATOM 1697 C CA . GLY B 1 89 ? 18.062 4.156 -4.363 1 98.25 89 GLY B CA 1
ATOM 1698 C C . GLY B 1 89 ? 16.797 3.764 -5.109 1 98.25 89 GLY B C 1
ATOM 1699 O O . GLY B 1 89 ? 16.844 2.955 -6.039 1 98.25 89 GLY B O 1
ATOM 1700 N N . VAL B 1 90 ? 15.648 4.234 -4.746 1 98.69 90 VAL B N 1
ATOM 1701 C CA . VAL B 1 90 ? 14.43 3.955 -5.504 1 98.69 90 VAL B CA 1
ATOM 1702 C C . VAL B 1 90 ? 14.086 5.156 -6.383 1 98.69 90 VAL B C 1
ATOM 1704 O O . VAL B 1 90 ? 13.766 6.234 -5.871 1 98.69 90 VAL B O 1
ATOM 1707 N N . PRO B 1 91 ? 14.117 4.977 -7.641 1 97.81 91 PRO B N 1
ATOM 1708 C CA . PRO B 1 91 ? 13.758 6.109 -8.492 1 97.81 91 PRO B CA 1
ATOM 1709 C C . PRO B 1 91 ? 12.273 6.449 -8.43 1 97.81 91 PRO B C 1
ATOM 1711 O O . PRO B 1 91 ? 11.445 5.574 -8.164 1 97.81 91 PRO B O 1
ATOM 1714 N N . GLN B 1 92 ? 11.906 7.711 -8.68 1 96.44 92 GLN B N 1
ATOM 1715 C CA . GLN B 1 92 ? 10.555 8.203 -8.453 1 96.44 92 GLN B CA 1
ATOM 1716 C C . GLN B 1 92 ? 9.547 7.477 -9.336 1 96.44 92 GLN B C 1
ATOM 1718 O O . GLN B 1 92 ? 8.391 7.297 -8.953 1 96.44 92 GLN B O 1
ATOM 1723 N N . ASN B 1 93 ? 9.977 6.996 -10.516 1 95.56 93 ASN B N 1
ATOM 1724 C CA . ASN B 1 93 ? 9.047 6.344 -11.43 1 95.56 93 ASN B CA 1
ATOM 1725 C C . ASN B 1 93 ? 8.766 4.902 -11.016 1 95.56 93 ASN B C 1
ATOM 1727 O O . ASN B 1 93 ? 8.102 4.164 -11.742 1 95.56 93 ASN B O 1
ATOM 1731 N N . ARG B 1 94 ? 9.344 4.484 -9.922 1 97.62 94 ARG B N 1
ATOM 1732 C CA . ARG B 1 94 ? 9.117 3.137 -9.406 1 97.62 94 ARG B CA 1
ATOM 1733 C C . ARG B 1 94 ? 8.5 3.18 -8.008 1 97.62 94 ARG B C 1
ATOM 1735 O O . ARG B 1 94 ? 8.625 2.221 -7.246 1 97.62 94 ARG B O 1
ATOM 1742 N N . ILE B 1 95 ? 7.883 4.293 -7.652 1 98 95 ILE B N 1
ATOM 1743 C CA . ILE B 1 95 ? 7.23 4.504 -6.363 1 98 95 ILE B CA 1
ATOM 1744 C C . ILE B 1 95 ? 5.762 4.855 -6.578 1 98 95 ILE B C 1
ATOM 1746 O O . ILE B 1 95 ? 5.438 5.746 -7.367 1 98 95 ILE B O 1
ATOM 1750 N N . ASP B 1 96 ? 4.895 4.184 -5.949 1 97.56 96 ASP B N 1
ATOM 1751 C CA . ASP B 1 96 ? 3.498 4.586 -5.816 1 97.56 96 ASP B CA 1
ATOM 1752 C C . ASP B 1 96 ? 3.154 4.902 -4.359 1 97.56 96 ASP B C 1
ATOM 1754 O O . ASP B 1 96 ? 3.58 4.191 -3.449 1 97.56 96 ASP B O 1
ATOM 1758 N N . ILE B 1 97 ? 2.428 5.934 -4.184 1 98.31 97 ILE B N 1
ATOM 1759 C CA . ILE B 1 97 ? 1.987 6.34 -2.857 1 98.31 97 ILE B CA 1
ATOM 1760 C C . ILE B 1 97 ? 0.461 6.367 -2.805 1 98.31 97 ILE B C 1
ATOM 1762 O O . ILE B 1 97 ? -0.189 6.859 -3.73 1 98.31 97 ILE B O 1
ATOM 1766 N N . ALA B 1 98 ? -0.1 5.84 -1.819 1 97.81 98 ALA B N 1
ATOM 1767 C CA . ALA B 1 98 ? -1.521 5.973 -1.514 1 97.81 98 ALA B CA 1
ATOM 1768 C C . ALA B 1 98 ? -1.732 6.73 -0.206 1 97.81 98 ALA B C 1
ATOM 1770 O O . A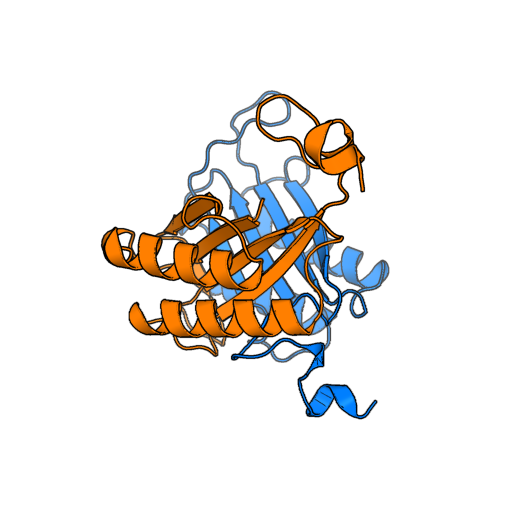LA B 1 98 ? -1.093 6.43 0.804 1 97.81 98 ALA B O 1
ATOM 1771 N N . PHE B 1 99 ? -2.59 7.719 -0.255 1 97.06 99 PHE B N 1
ATOM 1772 C CA . PHE B 1 99 ? -3.006 8.43 0.947 1 97.06 99 PHE B CA 1
ATOM 1773 C C . PHE B 1 99 ? -4.301 7.848 1.5 1 97.06 99 PHE B C 1
ATOM 1775 O O . PHE B 1 99 ? -5.359 7.973 0.879 1 97.06 99 PHE B O 1
ATOM 1782 N N . ASN B 1 100 ? -4.219 7.188 2.619 1 96.06 100 ASN B N 1
ATOM 1783 C CA . ASN B 1 100 ? -5.395 6.629 3.283 1 96.06 100 ASN B CA 1
ATOM 1784 C C . ASN B 1 100 ? -5.957 7.59 4.328 1 96.06 100 ASN B C 1
ATOM 1786 O O . ASN B 1 100 ? -5.32 7.844 5.352 1 96.06 100 ASN B O 1
ATOM 1790 N N . LEU B 1 101 ? -7.121 8.031 4.078 1 94.75 101 LEU B N 1
ATOM 1791 C CA . LEU B 1 101 ? -7.746 9.016 4.961 1 94.75 101 LEU B CA 1
ATOM 1792 C C . LEU B 1 101 ? -8.859 8.375 5.777 1 94.75 101 LEU B C 1
ATOM 1794 O O . LEU B 1 101 ? -9.805 7.809 5.219 1 94.75 101 LEU B O 1
ATOM 1798 N N . TYR B 1 102 ? -8.766 8.508 7.055 1 94.94 102 TYR B N 1
ATOM 1799 C CA . TYR B 1 102 ? -9.688 7.852 7.973 1 94.94 102 TYR B CA 1
ATOM 1800 C C . TYR B 1 102 ? -10.594 8.867 8.664 1 94.94 102 TYR B C 1
ATOM 1802 O O . TYR B 1 102 ? -10.109 9.859 9.211 1 94.94 102 TYR B O 1
ATOM 1810 N N . PRO B 1 103 ? -11.938 8.633 8.68 1 94.44 103 PRO B N 1
ATOM 1811 C CA . PRO B 1 103 ? -12.773 9.438 9.57 1 94.44 103 PRO B CA 1
ATOM 1812 C C . PRO B 1 103 ? -12.352 9.336 11.031 1 94.44 103 PRO B C 1
ATOM 1814 O O . PRO B 1 103 ? -11.867 8.297 11.469 1 94.44 103 PRO B O 1
ATOM 1817 N N . LYS B 1 104 ? -12.633 10.375 11.742 1 92.88 104 LYS B N 1
ATOM 1818 C CA . LYS B 1 104 ? -12.258 10.445 13.156 1 92.88 104 LYS B CA 1
ATOM 1819 C C . LYS B 1 104 ? -12.914 9.32 13.953 1 92.88 104 LYS B C 1
ATOM 1821 O O . LYS B 1 104 ? -12.375 8.875 14.969 1 92.88 104 LYS B O 1
ATOM 1826 N N . THR B 1 105 ? -14.062 8.797 13.508 1 95 105 THR B N 1
ATOM 1827 C CA . THR B 1 105 ? -14.789 7.727 14.18 1 95 105 THR B CA 1
ATOM 1828 C C . THR B 1 105 ? -14.148 6.375 13.891 1 95 105 THR B C 1
ATOM 1830 O O . THR B 1 105 ? -14.508 5.367 14.5 1 95 105 THR B O 1
ATOM 1833 N N . CYS B 1 106 ? -13.133 6.418 12.984 1 96.25 106 CYS B N 1
ATOM 1834 C CA . CYS B 1 106 ? -12.562 5.152 12.539 1 96.25 106 CYS B CA 1
ATOM 1835 C C . CYS B 1 106 ? -11.094 5.055 12.922 1 96.25 106 CYS B C 1
ATOM 1837 O O . CYS B 1 106 ? -10.352 4.25 12.352 1 96.25 106 CYS B O 1
ATOM 1839 N N . VAL B 1 107 ? -10.641 5.934 13.758 1 95.44 107 VAL B N 1
ATOM 1840 C CA . VAL B 1 107 ? -9.258 5.922 14.234 1 95.44 107 VAL B CA 1
ATOM 1841 C C . VAL B 1 107 ? -9.234 5.938 15.758 1 95.44 107 VAL B C 1
ATOM 1843 O O . VAL B 1 107 ? -9.984 6.688 16.391 1 95.44 107 VAL B O 1
ATOM 1846 N N . ALA B 1 108 ? -8.453 5.023 16.281 1 96.69 108 ALA B N 1
ATOM 1847 C CA . ALA B 1 108 ? -8.227 5.059 17.734 1 96.69 108 ALA B CA 1
ATOM 1848 C C . ALA B 1 108 ? -6.746 5.234 18.047 1 96.69 108 ALA B C 1
ATOM 1850 O O . ALA B 1 108 ? -5.887 4.75 17.312 1 96.69 108 ALA B O 1
ATOM 1851 N N . MET B 1 109 ? -6.453 5.945 19.031 1 91.56 109 MET B N 1
ATOM 1852 C CA . MET B 1 109 ? -5.102 6.191 19.531 1 91.56 109 MET B CA 1
ATOM 1853 C C . MET B 1 109 ? -5.102 6.402 21.031 1 91.56 109 MET B C 1
ATOM 1855 O O . MET B 1 109 ? -6.059 6.941 21.594 1 91.56 109 MET B O 1
ATOM 1859 N N . ASP B 1 110 ? -4.09 5.801 21.562 1 91.88 110 ASP B N 1
ATOM 1860 C CA . ASP B 1 110 ? -3.912 5.965 23 1 91.88 110 ASP B CA 1
ATOM 1861 C C . ASP B 1 110 ? -5.172 5.555 23.766 1 91.88 110 ASP B C 1
ATOM 1863 O O . ASP B 1 110 ? -5.668 6.309 24.609 1 91.88 110 ASP B O 1
ATOM 1867 N N . GLY B 1 111 ? -5.812 4.57 23.359 1 94.44 111 GLY B N 1
ATOM 1868 C CA . GLY B 1 111 ? -6.867 3.896 24.109 1 94.44 111 GLY B CA 1
ATOM 1869 C C . GLY B 1 111 ? -8.258 4.402 23.766 1 94.44 111 GLY B C 1
ATOM 1870 O O . GLY B 1 111 ? -9.242 3.939 24.344 1 94.44 111 GLY B O 1
ATOM 1871 N N . LYS B 1 112 ? -8.391 5.414 22.859 1 94.44 112 LYS B N 1
ATOM 1872 C CA . LYS B 1 112 ? -9.695 6 22.562 1 94.44 112 LYS B CA 1
ATOM 1873 C C . LYS B 1 112 ? -9.852 6.254 21.062 1 94.44 112 LYS B C 1
ATOM 1875 O O . LYS B 1 112 ? -8.867 6.527 20.359 1 94.44 112 LYS B O 1
ATOM 1880 N N . VAL B 1 113 ? -11.172 6.148 20.609 1 95.62 113 VAL B N 1
ATOM 1881 C CA . VAL B 1 113 ? -11.484 6.60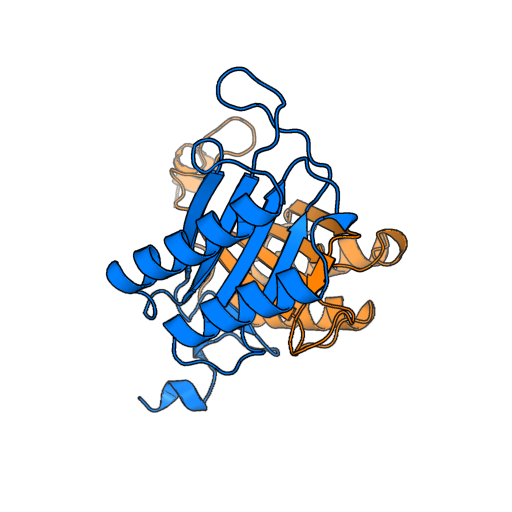9 19.25 1 95.62 113 VAL B CA 1
ATOM 1882 C C . VAL B 1 113 ? -11.297 8.117 19.156 1 95.62 113 VAL B C 1
ATOM 1884 O O . VAL B 1 113 ? -11.641 8.852 20.094 1 95.62 113 VAL B O 1
ATOM 1887 N N . PHE B 1 114 ? -10.734 8.531 18.125 1 92.19 114 PHE B N 1
ATOM 1888 C CA . PHE B 1 114 ? -10.273 9.914 18 1 92.19 114 PHE B CA 1
ATOM 1889 C C . PHE B 1 114 ? -11.422 10.891 18.203 1 92.19 114 PHE B C 1
ATOM 1891 O O . PHE B 1 114 ? -11.242 11.953 18.812 1 92.19 114 PHE B O 1
ATOM 1898 N N . SER B 1 115 ? -12.609 10.523 17.781 1 90.88 115 SER B N 1
ATOM 1899 C CA . SER B 1 115 ? -13.773 11.398 17.891 1 90.88 115 SER B CA 1
ATOM 1900 C C . SER B 1 115 ? -14.148 11.633 19.359 1 90.88 115 SER B C 1
ATOM 1902 O O . SER B 1 115 ? -14.906 12.555 19.672 1 90.88 115 SER B O 1
ATOM 1904 N N . LYS B 1 116 ? -13.602 10.867 20.219 1 90.81 116 LYS B N 1
ATOM 1905 C CA . LYS B 1 116 ? -13.938 10.953 21.625 1 90.81 116 LYS B CA 1
ATOM 1906 C C . LYS B 1 116 ? -12.844 11.695 22.406 1 90.81 116 LYS B C 1
ATOM 1908 O O . LYS B 1 116 ? -12.953 11.875 23.625 1 90.81 116 LYS B O 1
ATOM 1913 N N . TRP B 1 117 ? -11.781 12.016 21.688 1 83.06 117 TRP B N 1
ATOM 1914 C CA . TRP B 1 117 ? -10.711 12.758 22.344 1 83.06 117 TRP B CA 1
ATOM 1915 C C . TRP B 1 117 ? -11.148 14.195 22.625 1 83.06 117 TRP B C 1
ATOM 1917 O O . TRP B 1 117 ? -11.75 14.852 21.766 1 83.06 117 TRP B O 1
ATOM 1927 N N . LYS B 1 118 ? -11.297 14.609 24.016 1 67.31 118 LYS B N 1
ATOM 1928 C CA . LYS B 1 118 ? -11.719 15.914 24.516 1 67.31 118 LYS B CA 1
ATOM 1929 C C . LYS B 1 118 ? -10.859 17.031 23.922 1 67.31 118 LYS B C 1
ATOM 1931 O O . LYS B 1 118 ? -11.367 18.109 23.609 1 67.31 118 LYS B O 1
ATOM 1936 N N . ARG B 1 119 ? -9.68 16.922 23.938 1 58 119 ARG B N 1
ATOM 1937 C CA . ARG B 1 119 ? -8.828 18.031 23.484 1 58 119 ARG B CA 1
ATOM 1938 C C . ARG B 1 119 ? -9.148 18.422 22.062 1 58 119 ARG B C 1
ATOM 1940 O O . ARG B 1 119 ? -9.07 19.609 21.703 1 58 119 ARG B O 1
ATOM 1947 N N . TYR B 1 120 ? -9.469 17.531 21.156 1 52.94 120 TYR B N 1
ATOM 1948 C CA . TYR B 1 120 ? -9.805 17.922 19.797 1 52.94 120 TYR B CA 1
ATOM 1949 C C . TYR B 1 120 ? -11.289 18.234 19.672 1 52.94 120 TYR B C 1
ATOM 1951 O O . TYR B 1 120 ? -11.75 18.703 18.625 1 52.94 120 TYR B O 1
ATOM 1959 N N . GLN B 1 121 ? -12.102 17.812 20.578 1 47 121 GLN B N 1
ATOM 1960 C CA . GLN B 1 121 ? -13.516 18.188 20.547 1 47 121 GLN B CA 1
ATOM 1961 C C . GLN B 1 121 ? -13.695 19.703 20.625 1 47 121 GLN B C 1
ATOM 1963 O O . GLN B 1 121 ? -14.758 20.219 20.281 1 47 121 GLN B O 1
ATOM 1968 N N . GLN B 1 122 ? -12.891 20.422 21.25 1 40.53 122 GLN B N 1
ATOM 1969 C CA . GLN B 1 122 ? -13.328 21.781 21.562 1 40.53 122 GLN B CA 1
ATOM 1970 C C . GLN B 1 122 ? -13.25 22.672 20.328 1 40.53 122 GLN B C 1
ATOM 1972 O O . GLN B 1 122 ? -13.602 23.844 20.375 1 40.53 122 GLN B O 1
ATOM 1977 N N . SER B 1 123 ? -12.68 22.266 19.062 1 36.34 123 SER B N 1
ATOM 1978 C CA . SER B 1 123 ? -12.938 23.391 18.172 1 36.34 123 SER B CA 1
ATOM 1979 C C . SER B 1 123 ? -14.32 23.281 17.531 1 36.34 123 SER B C 1
ATOM 1981 O O . SER B 1 123 ? -14.805 22.172 17.281 1 36.34 123 SER B O 1
#

Radius of gyration: 18.48 Å; Cα contacts (8 Å, |Δi|>4): 484; chains: 2; bounding box: 38×48×46 Å

Organism: NCBI:txid252671

pLDDT: mean 93.71, std 11.38, range [30.34, 98.94]

InterPro domains:
  IPR001398 Macrophage migration inhibitory factor [PF01187] (2-114)
  IPR001398 Macrophage migration inhibitory factor [PTHR11954] (1-114)
  IPR014347 Tautomerase/MIF superfamily [G3DSA:3.30.429.10] (1-116)
  IPR014347 Tautomerase/MIF superfamily [SSF55331] (1-114)

Secondary structure (DSSP, 8-state):
--EEEEEESS-GGGS-HHHHHHHHHHHHHHTT--TT--EEEEE-S-----SS--SS-EEEEEEEETTS--HHHHHHHHHHHHHHHHHTT--GGGEEEEEEEE-GGGEEETTEEGGG-HHHHT-/--EEEEEESS-GGGS-HHHHHHHHHHHHHHTT--TT--EEEEE-S-EEEBTTB-SS-EEEEEEEETTS--HHHHHHHHHHHHHHHHHTT--GGGEEEEEEEE-GGG-EETTEEGGG-HHHHT-

Nearest PDB structures (foldseek):
  5eiz-assembly1_C  TM=9.084E-01  e=1.866E-10  Homo sapiens
  6oyb-assembly1_A  TM=8.989E-01  e=1.532E-10  Homo sapiens
  4xx7-assembly1_C  TM=9.092E-01  e=3.371E-10  Homo sapiens
  6ice-assembly1_A  TM=9.065E-01  e=3.371E-10  Mesocricetus auratus
  1mff-assembly1_C  TM=8.979E-01  e=3.371E-10  Mus musculus

Sequence (246 aa):
MPHLRIHTNLTKDLFTEEFIKNVTQKLATVFSLPPFAVLFSLSANETFYYVDSFDPAAFIVLGNLADAPDEEQNQQCAEIIFEAMKEVGVPQNRIDIAFNLYPKTCVAMDGKVFSKWKRYQQSMPHLRIHTNLTKDLFTEEFIKNVTQKLATVFSLPPFAVLFSLSANETFYYVDSFDPAAFIVLGNLADAPDEEQNQQCAEIIFEAMKEVGVPQNRIDIAFNLYPKTCVAMDGKVFSKWKRYQQS

Foldseek 3Di:
DWEKEKEKLADCVLCDPVLVLVLQQQLCVLQVHPSVPYHYYYDYNDADDDPRDRPIAMEMETEDAQPGDDPVSVVSNLVSVQVSVVSSPHHNVRYDYHYHHDHQQGDDDPHGRRCPDVVVVPD/DKEKEKEKLADPVLCDPVLVLVLQQQLCVLQVHDSVPYHYYYHYNDFDDDPHDRPIAMEMEIEDAQPGDDPVSVVSNLVSVQVSVVSSPHHNVRYDYHYHHDHQQGDDDPHGRNCPDVVVVPD

Solvent-accessible surface area (backbone atoms only — not comparable to full-atom values): 13253 Å² total; per-residue (Å²): 118,37,35,44,37,40,37,26,43,47,61,63,82,67,62,38,71,66,55,52,51,51,54,34,30,55,52,16,52,76,72,72,45,58,62,43,50,33,36,36,38,36,45,51,62,40,90,53,77,57,95,92,34,70,63,60,37,36,46,32,38,42,35,32,51,51,85,66,65,49,71,67,52,50,50,54,47,48,52,54,52,45,55,56,38,42,76,65,63,26,52,68,95,41,52,49,74,45,79,46,65,31,55,50,61,28,30,29,44,58,67,36,34,46,62,70,38,64,86,70,54,74,110,125,36,37,44,37,41,35,25,45,46,63,64,82,70,63,38,72,66,55,53,51,51,53,33,30,57,51,16,53,78,71,72,44,59,63,79,50,41,46,77,49,77,43,50,62,28,50,47,37,44,70,83,35,70,62,60,34,37,46,32,39,40,35,33,50,49,85,66,64,50,56,66,52,42,39,54,49,44,44,54,51,40,54,55,40,41,74,66,63,25,54,43,81,39,35,43,37,40,51,46,61,34,53,49,83,72,37,69,55,97,91,37,44,46,67,70,39,65,84,72,55,72,114